Protein AF-A0A428WQM7-F1 (afdb_monomer)

Mean predicted aligned error: 17.35 Å

pLDDT: mean 72.62, std 19.86, range [34.81, 97.19]

Nearest PDB structures (foldseek):
  8axn-assembly1_A  TM=2.929E-01  e=2.915E+00  Shigella flexneri

Radius of gyration: 27.91 Å; Cα contacts (8 Å, |Δi|>4): 154; chains: 1; bounding box: 77×68×49 Å

Structure (mmCIF, N/CA/C/O backbone):
data_AF-A0A428WQM7-F1
#
_entry.id   AF-A0A428WQM7-F1
#
loop_
_atom_site.group_PDB
_atom_site.id
_atom_site.type_symbol
_atom_site.label_atom_id
_atom_site.label_alt_id
_atom_site.label_comp_id
_atom_site.label_asym_id
_atom_site.label_entity_id
_atom_site.label_seq_id
_atom_site.pdbx_PDB_ins_code
_atom_site.Cartn_x
_atom_site.Cartn_y
_atom_site.Cartn_z
_atom_site.occupancy
_atom_site.B_iso_or_equiv
_atom_site.auth_seq_id
_atom_site.auth_comp_id
_atom_site.auth_asym_id
_atom_site.auth_atom_id
_atom_site.pdbx_PDB_model_num
ATOM 1 N N . MET A 1 1 ? -57.227 -45.638 -22.364 1.00 39.69 1 MET A N 1
ATOM 2 C CA . MET A 1 1 ? -56.746 -46.869 -23.025 1.00 39.69 1 MET A CA 1
ATOM 3 C C . MET A 1 1 ? -55.318 -47.115 -22.580 1.00 39.69 1 MET A C 1
ATOM 5 O O . MET A 1 1 ? -54.465 -46.269 -22.805 1.00 39.69 1 MET A O 1
ATOM 9 N N . ALA A 1 2 ? -55.104 -48.210 -21.858 1.00 42.31 2 ALA A N 1
ATOM 10 C CA . ALA A 1 2 ? -53.808 -48.641 -21.358 1.00 42.31 2 ALA A CA 1
ATOM 11 C C . ALA A 1 2 ? -53.006 -49.344 -22.461 1.00 42.31 2 ALA A C 1
ATOM 13 O O . ALA A 1 2 ? -53.590 -50.097 -23.238 1.00 42.31 2 ALA A O 1
ATOM 14 N N . ARG A 1 3 ? -51.679 -49.190 -22.455 1.00 45.00 3 ARG A N 1
ATOM 15 C CA . ARG A 1 3 ? -50.752 -50.260 -22.850 1.00 45.00 3 ARG A CA 1
ATOM 16 C C . ARG A 1 3 ? -49.466 -50.160 -22.029 1.00 45.00 3 ARG A C 1
ATOM 18 O O . ARG A 1 3 ? -48.638 -49.284 -22.239 1.00 45.00 3 ARG A O 1
ATOM 25 N N . LEU A 1 4 ? -49.370 -51.080 -21.069 1.00 46.53 4 LEU A N 1
ATOM 26 C CA . LEU A 1 4 ? -48.136 -51.542 -20.445 1.00 46.53 4 LEU A CA 1
ATOM 27 C C . LEU A 1 4 ? -47.259 -52.235 -21.494 1.00 46.53 4 LEU A C 1
ATOM 29 O O . LEU A 1 4 ? -47.781 -53.081 -22.217 1.00 46.53 4 LEU A O 1
ATOM 33 N N . ILE A 1 5 ? -45.941 -52.018 -21.446 1.00 58.06 5 ILE A N 1
ATOM 34 C CA . ILE A 1 5 ? -44.947 -53.072 -21.705 1.00 58.06 5 ILE A CA 1
ATOM 35 C C . ILE A 1 5 ? -43.843 -52.947 -20.642 1.00 58.06 5 ILE A C 1
ATOM 37 O O . ILE A 1 5 ? -43.230 -51.896 -20.480 1.00 58.06 5 ILE A O 1
ATOM 41 N N . ARG A 1 6 ? -43.663 -54.028 -19.876 1.00 53.31 6 ARG A N 1
ATOM 42 C CA . ARG A 1 6 ? -42.566 -54.288 -18.931 1.00 53.31 6 ARG A CA 1
ATOM 43 C C . ARG A 1 6 ? -41.509 -55.179 -19.611 1.00 53.31 6 ARG A C 1
ATOM 45 O O . ARG A 1 6 ? -41.838 -55.843 -20.588 1.00 53.31 6 ARG A O 1
ATOM 52 N N . LEU A 1 7 ? -40.359 -55.291 -18.932 1.00 50.84 7 LEU A N 1
ATOM 53 C CA . LEU A 1 7 ? -39.221 -56.230 -19.060 1.00 50.84 7 LEU A CA 1
ATOM 54 C C . LEU A 1 7 ? -37.983 -55.719 -19.820 1.00 50.84 7 LEU A C 1
ATOM 56 O O . LEU A 1 7 ? -38.140 -55.154 -20.889 1.00 50.84 7 LEU A O 1
ATOM 60 N N . ILE A 1 8 ? -36.724 -55.952 -19.408 1.00 49.00 8 ILE A N 1
ATOM 61 C CA . ILE A 1 8 ? -36.032 -56.356 -18.155 1.00 49.00 8 ILE A CA 1
ATOM 62 C C . ILE A 1 8 ? -34.504 -56.265 -18.465 1.00 49.00 8 ILE A C 1
ATOM 64 O O . ILE A 1 8 ? -34.101 -56.562 -19.582 1.00 49.00 8 ILE A O 1
ATOM 68 N N . CYS A 1 9 ? -33.709 -55.867 -17.461 1.00 44.19 9 CYS A N 1
ATOM 69 C CA . CYS A 1 9 ? -32.272 -56.090 -17.162 1.00 44.19 9 CYS A CA 1
ATOM 70 C C . CYS A 1 9 ? -31.152 -56.091 -18.233 1.00 44.19 9 CYS A C 1
ATOM 72 O O . CYS A 1 9 ? -31.064 -56.999 -19.049 1.00 44.19 9 CYS A O 1
ATOM 74 N N . ALA A 1 10 ? -30.161 -55.206 -18.030 1.00 48.31 10 ALA A N 1
ATOM 75 C CA . ALA A 1 10 ? -28.725 -55.488 -17.783 1.00 48.31 10 ALA A CA 1
ATOM 76 C C . ALA A 1 10 ? -27.986 -54.125 -17.725 1.00 48.31 10 ALA A C 1
ATOM 78 O O . ALA A 1 10 ? -28.175 -53.307 -18.611 1.00 48.31 10 ALA A O 1
ATOM 79 N N . GLY A 1 11 ? -27.185 -53.717 -16.740 1.00 47.09 11 GLY A N 1
ATOM 80 C CA . GLY A 1 11 ? -26.539 -54.429 -15.649 1.00 47.09 11 GLY A CA 1
ATOM 81 C C . GLY A 1 11 ? -25.018 -54.292 -15.760 1.00 47.09 11 GLY A C 1
ATOM 82 O O . GLY A 1 11 ? -24.387 -55.276 -16.101 1.00 47.09 11 GLY A O 1
ATOM 83 N N . THR A 1 12 ? -24.440 -53.120 -15.458 1.00 53.97 12 THR A N 1
ATOM 84 C CA . THR A 1 12 ? -23.024 -52.984 -15.041 1.00 53.97 12 THR A CA 1
ATOM 85 C C . THR A 1 12 ? -22.835 -51.720 -14.201 1.00 53.97 12 THR A C 1
ATOM 87 O O . THR A 1 12 ? -22.756 -50.607 -14.717 1.00 53.97 12 THR A O 1
ATOM 90 N N . LEU A 1 13 ? -22.793 -51.928 -12.886 1.00 47.38 13 LEU A N 1
ATOM 91 C CA . LEU A 1 13 ? -22.438 -50.970 -11.847 1.00 47.38 13 LEU A CA 1
ATOM 92 C C . LEU A 1 13 ? -20.945 -51.189 -11.543 1.00 47.38 13 LEU A C 1
ATOM 94 O O . LEU A 1 13 ? -20.595 -52.218 -10.969 1.00 47.38 13 LEU A O 1
ATOM 98 N N . SER A 1 14 ? -20.062 -50.275 -11.946 1.00 49.12 14 SER A N 1
ATOM 99 C CA . SER A 1 14 ? -18.641 -50.338 -11.569 1.00 49.12 14 SER A CA 1
ATOM 100 C C . SER A 1 14 ? -18.412 -49.504 -10.314 1.00 49.12 14 SER A C 1
ATOM 102 O O . SER A 1 14 ? -18.249 -48.289 -10.377 1.00 49.12 14 SER A O 1
ATOM 104 N N . VAL A 1 15 ? -18.435 -50.184 -9.168 1.00 53.41 15 VAL A N 1
ATOM 105 C CA . VAL A 1 15 ? -18.007 -49.672 -7.862 1.00 53.41 15 VAL A CA 1
ATOM 106 C C . VAL A 1 15 ? -16.514 -49.960 -7.727 1.00 53.41 15 VAL A C 1
ATOM 108 O O . VAL A 1 15 ? -16.111 -51.120 -7.701 1.00 53.41 15 VAL A O 1
ATOM 111 N N . VAL A 1 16 ? -15.686 -48.918 -7.646 1.00 61.00 16 VAL A N 1
ATOM 112 C CA . VAL A 1 16 ? -14.277 -49.056 -7.257 1.00 61.00 16 VAL A CA 1
ATOM 113 C C . VAL A 1 16 ? -14.219 -49.013 -5.734 1.00 61.00 16 VAL A C 1
ATOM 115 O O . VAL A 1 16 ? -14.389 -47.962 -5.123 1.00 61.00 16 VAL A O 1
ATOM 118 N N . ALA A 1 17 ? -14.019 -50.182 -5.131 1.00 49.19 17 ALA A N 1
ATOM 119 C CA . ALA A 1 17 ? -13.683 -50.332 -3.726 1.00 49.19 17 ALA A CA 1
ATOM 120 C C . ALA A 1 17 ? -12.162 -50.195 -3.562 1.00 49.19 17 ALA A C 1
ATOM 122 O O . ALA A 1 17 ? -11.408 -51.022 -4.073 1.00 49.19 17 ALA A O 1
ATOM 123 N N . LEU A 1 18 ? -11.711 -49.173 -2.832 1.00 51.25 18 LEU A N 1
ATOM 124 C CA . LEU A 1 18 ? -10.385 -49.169 -2.220 1.00 51.25 18 LEU A CA 1
ATOM 125 C C . LEU A 1 18 ? -10.550 -49.538 -0.745 1.00 51.25 18 LEU A C 1
ATOM 127 O O . LEU A 1 18 ? -11.103 -48.798 0.062 1.00 51.25 18 LEU A O 1
ATOM 131 N N . VAL A 1 19 ? -10.120 -50.769 -0.490 1.00 57.19 19 VAL A N 1
ATOM 132 C CA . VAL A 1 19 ? -9.834 -51.454 0.770 1.00 57.19 19 VAL A CA 1
ATOM 133 C C . VAL A 1 19 ? -9.411 -50.507 1.896 1.00 57.19 19 VAL A C 1
ATOM 135 O O . VAL A 1 19 ? -8.337 -49.910 1.859 1.00 57.19 19 VAL A O 1
ATOM 138 N N . GLY A 1 20 ? -10.252 -50.438 2.927 1.00 40.44 20 GLY A N 1
ATOM 139 C CA . GLY A 1 20 ? -9.846 -50.049 4.269 1.00 40.44 20 GLY A CA 1
ATOM 140 C C . GLY A 1 20 ? -9.200 -51.241 4.974 1.00 40.44 20 GLY A C 1
ATOM 141 O O . GLY A 1 20 ? -9.782 -52.325 5.016 1.00 40.44 20 GLY A O 1
ATOM 142 N N . CYS A 1 21 ? -8.006 -51.041 5.531 1.00 53.50 21 CYS A N 1
ATOM 143 C CA . CYS A 1 21 ? -7.491 -51.908 6.584 1.00 53.50 21 CYS A CA 1
ATOM 144 C C . CYS A 1 21 ? -8.187 -51.517 7.890 1.00 53.50 21 CYS A C 1
ATOM 146 O O . CYS A 1 21 ? -7.974 -50.423 8.411 1.00 53.50 21 CYS A O 1
ATOM 148 N N . SER A 1 22 ? -9.032 -52.413 8.394 1.00 43.31 22 SER A N 1
ATOM 149 C CA . SER A 1 22 ? -9.418 -52.434 9.799 1.00 43.31 22 SER A CA 1
ATOM 150 C C . SER A 1 22 ? -8.217 -52.846 10.641 1.00 43.31 22 SER A C 1
ATOM 152 O O . SER A 1 22 ? -7.686 -53.933 10.443 1.00 43.31 22 SER A O 1
ATOM 154 N N . ASP A 1 23 ? -7.886 -52.034 11.636 1.00 43.28 23 ASP A N 1
ATOM 155 C CA . ASP A 1 23 ? -7.506 -52.558 12.942 1.00 43.28 23 ASP A CA 1
ATOM 156 C C . ASP A 1 23 ? -8.474 -51.939 13.952 1.00 43.28 23 ASP A C 1
ATOM 158 O O . ASP A 1 23 ? -8.608 -50.719 14.062 1.00 43.28 23 ASP A O 1
ATOM 162 N N . GLN A 1 24 ? -9.271 -52.804 14.573 1.00 45.12 24 GLN A N 1
ATOM 163 C CA . GLN A 1 24 ? -10.320 -52.456 15.516 1.00 45.12 24 GLN A CA 1
ATOM 164 C C . GLN A 1 24 ? -9.838 -52.853 16.906 1.00 45.12 24 GLN A C 1
ATOM 166 O O . GLN A 1 24 ? -9.868 -54.025 17.265 1.00 45.12 24 GLN A O 1
ATOM 171 N N . ALA A 1 25 ? -9.462 -51.859 17.704 1.00 39.00 25 ALA A N 1
ATOM 172 C CA . ALA A 1 25 ? -9.481 -51.956 19.154 1.00 39.00 25 ALA A CA 1
ATOM 173 C C . ALA A 1 25 ? -10.388 -50.837 19.667 1.00 39.00 25 ALA A C 1
ATOM 175 O O . ALA A 1 25 ? -10.129 -49.651 19.473 1.00 39.00 25 ALA A O 1
ATOM 176 N N . ALA A 1 26 ? -11.512 -51.249 20.242 1.00 42.59 26 ALA A N 1
ATOM 177 C CA . ALA A 1 26 ? -12.404 -50.379 20.973 1.00 42.59 26 ALA A CA 1
ATOM 178 C C . ALA A 1 26 ? -11.690 -49.861 22.225 1.00 42.59 26 ALA A C 1
ATOM 180 O O . ALA A 1 26 ? -11.202 -50.672 23.003 1.00 42.59 26 ALA A O 1
ATOM 181 N N . ASP A 1 27 ? -11.717 -48.552 22.455 1.00 34.84 27 ASP A N 1
ATOM 182 C CA . ASP A 1 27 ? -12.076 -48.048 23.775 1.00 34.84 27 ASP A CA 1
ATOM 183 C C . ASP A 1 27 ? -12.610 -46.617 23.700 1.00 34.84 27 ASP A C 1
ATOM 185 O O . ASP A 1 27 ? -12.247 -45.821 22.834 1.00 34.84 27 ASP A O 1
ATOM 189 N N . LYS A 1 28 ? -13.565 -46.345 24.581 1.00 45.22 28 LYS A N 1
ATOM 190 C CA . LYS A 1 28 ? -14.247 -45.063 24.732 1.00 45.22 28 LYS A CA 1
ATOM 191 C C . LYS A 1 28 ? -13.303 -44.089 25.431 1.00 45.22 28 LYS A C 1
ATOM 193 O O . LYS A 1 28 ? -12.853 -44.418 26.516 1.00 45.22 28 LYS A O 1
ATOM 198 N N . ASP A 1 29 ? -13.116 -42.883 24.903 1.00 36.00 29 ASP A N 1
ATOM 199 C CA . ASP A 1 29 ? -13.331 -41.671 25.700 1.00 36.00 29 ASP A CA 1
ATOM 200 C C . ASP A 1 29 ? -13.280 -40.390 24.862 1.00 36.00 29 ASP A C 1
ATOM 202 O O . ASP A 1 29 ? -12.671 -40.314 23.798 1.00 36.00 29 ASP A O 1
ATOM 206 N N . SER A 1 30 ? -14.005 -39.392 25.349 1.00 51.41 30 SER A N 1
ATOM 207 C CA . SER A 1 30 ? -14.214 -38.094 24.710 1.00 51.41 30 SER A CA 1
ATOM 208 C C . SER A 1 30 ? -12.936 -37.249 24.713 1.00 51.41 30 SER A C 1
ATOM 210 O O . SER A 1 30 ? -12.403 -36.966 25.782 1.00 51.41 30 SER A O 1
ATOM 212 N N . ALA A 1 31 ? -12.495 -36.754 23.554 1.00 42.16 31 ALA A N 1
ATOM 213 C CA . ALA A 1 31 ? -11.510 -35.674 23.470 1.00 42.16 31 ALA A CA 1
ATOM 214 C C . ALA A 1 31 ? -11.672 -34.869 22.166 1.00 42.16 31 ALA A C 1
ATOM 216 O O . ALA A 1 31 ? -11.949 -35.429 21.107 1.00 42.16 31 ALA A O 1
ATOM 217 N N . SER A 1 32 ? -11.557 -33.544 22.289 1.00 48.66 32 SER A N 1
ATOM 218 C CA . SER A 1 32 ? -11.653 -32.504 21.251 1.00 48.66 32 SER A CA 1
ATOM 219 C C . SER A 1 32 ? -10.911 -32.808 19.939 1.00 48.66 32 SER A C 1
ATOM 221 O O . SER A 1 32 ? -9.930 -33.546 19.960 1.00 48.66 32 SER A O 1
ATOM 223 N N . PRO A 1 33 ? -11.292 -32.180 18.804 1.00 45.53 33 PRO A N 1
ATOM 224 C CA . PRO A 1 33 ? -10.535 -32.312 17.564 1.00 45.53 33 PRO A CA 1
ATOM 225 C C . PRO A 1 33 ? -9.136 -31.707 17.733 1.00 45.53 33 PRO A C 1
ATOM 227 O O . PRO A 1 33 ? -8.956 -30.490 17.787 1.00 45.53 33 PRO A O 1
ATOM 230 N N . GLU A 1 34 ? -8.154 -32.593 17.836 1.00 46.84 34 GLU A N 1
ATOM 231 C CA . GLU A 1 34 ? -6.733 -32.290 17.824 1.00 46.84 34 GLU A CA 1
ATOM 232 C C . GLU A 1 34 ? -6.344 -31.813 16.421 1.00 46.84 34 GLU A C 1
ATOM 234 O O . GLU A 1 34 ? -6.454 -32.537 15.430 1.00 46.84 34 GLU A O 1
ATOM 239 N N . VAL A 1 35 ? -5.951 -30.543 16.319 1.00 49.56 35 VAL A N 1
ATOM 240 C CA . VAL A 1 35 ? -5.439 -29.956 15.081 1.00 49.56 35 VAL A CA 1
ATOM 241 C C . VAL A 1 35 ? -4.068 -30.581 14.825 1.00 49.56 35 VAL A C 1
ATOM 243 O O . VAL A 1 35 ? -3.161 -30.440 15.646 1.00 49.56 35 VAL A O 1
ATOM 246 N N . ALA A 1 36 ? -3.923 -31.295 13.708 1.00 43.22 36 ALA A N 1
ATOM 247 C CA . ALA A 1 36 ? -2.692 -31.989 13.348 1.00 43.22 36 ALA A CA 1
ATOM 248 C C . ALA A 1 36 ? -1.508 -31.009 13.295 1.00 43.22 36 ALA A C 1
ATOM 250 O O . ALA A 1 36 ? -1.368 -30.212 12.366 1.00 43.22 36 ALA A O 1
ATOM 251 N N . THR A 1 37 ? -0.647 -31.073 14.308 1.00 51.09 37 THR A N 1
ATOM 252 C CA . THR A 1 37 ? 0.615 -30.337 14.331 1.00 51.09 37 THR A CA 1
ATOM 253 C C . THR A 1 37 ? 1.607 -31.102 13.464 1.00 51.09 37 THR A C 1
ATOM 255 O O . THR A 1 37 ? 1.994 -32.223 13.791 1.00 51.09 37 THR A O 1
ATOM 258 N N . ILE A 1 38 ? 2.018 -30.515 12.339 1.00 54.84 38 ILE A N 1
ATOM 259 C CA . ILE A 1 38 ? 3.123 -31.047 11.539 1.00 54.84 38 ILE A CA 1
ATOM 260 C C . ILE A 1 38 ? 4.397 -30.856 12.368 1.00 54.84 38 ILE A C 1
ATOM 262 O O . ILE A 1 38 ? 4.917 -29.746 12.479 1.00 54.84 38 ILE A O 1
ATOM 266 N N . ALA A 1 39 ? 4.892 -31.933 12.975 1.00 46.84 39 ALA A N 1
ATOM 267 C CA . AL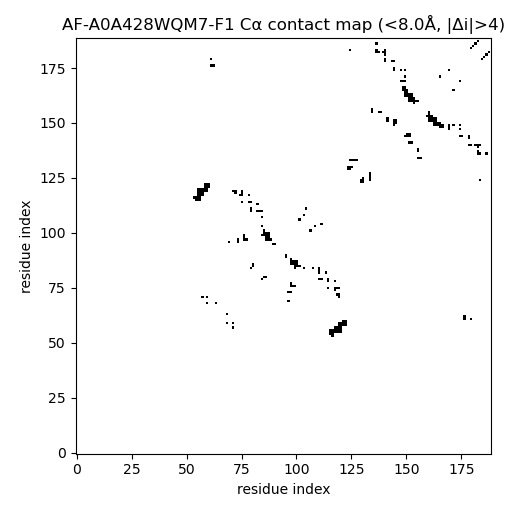A A 1 39 ? 6.195 -31.954 13.625 1.00 46.84 39 ALA A CA 1
ATOM 268 C C . ALA A 1 39 ? 7.293 -31.911 12.548 1.00 46.84 39 ALA A C 1
ATOM 270 O O . ALA A 1 39 ? 7.768 -32.939 12.068 1.00 46.84 39 ALA A O 1
ATOM 271 N N . GLY A 1 40 ? 7.659 -30.700 12.128 1.00 43.47 40 GLY A N 1
ATOM 272 C CA . GLY A 1 40 ? 8.834 -30.456 11.302 1.00 43.47 40 GLY A CA 1
ATOM 273 C C . GLY A 1 40 ? 10.105 -30.636 12.129 1.00 43.47 40 GLY A C 1
ATOM 274 O O . GLY A 1 40 ? 10.312 -29.948 13.126 1.00 43.47 40 GLY A O 1
ATOM 275 N N . THR A 1 41 ? 10.954 -31.569 11.706 1.00 40.78 41 THR A N 1
ATOM 276 C CA . THR A 1 41 ? 12.347 -31.732 12.142 1.00 40.78 41 THR A CA 1
ATOM 277 C C . THR A 1 41 ? 13.076 -30.389 12.223 1.00 40.78 41 THR A C 1
ATOM 279 O O . THR A 1 41 ? 13.009 -29.592 11.290 1.00 40.78 41 THR A O 1
ATOM 282 N N . ALA A 1 42 ? 13.783 -30.168 13.336 1.00 49.78 42 ALA A N 1
ATOM 283 C CA . ALA A 1 42 ? 14.536 -28.957 13.645 1.00 49.78 42 ALA A CA 1
ATOM 284 C C . ALA A 1 42 ? 15.530 -28.577 12.528 1.00 49.78 42 ALA A C 1
ATOM 286 O O . ALA A 1 42 ? 16.618 -29.141 12.421 1.00 49.78 42 ALA A O 1
ATOM 287 N N . GLY A 1 43 ? 15.130 -27.606 11.705 1.00 44.38 43 GLY A N 1
ATOM 288 C CA . GLY A 1 43 ? 16.008 -26.771 10.886 1.00 44.38 43 GLY A CA 1
ATOM 289 C C . GLY A 1 43 ? 16.413 -25.497 11.644 1.00 44.38 43 GLY A C 1
ATOM 290 O O . GLY A 1 43 ? 15.894 -25.261 12.738 1.00 44.38 43 GLY A O 1
ATOM 291 N N . PRO A 1 44 ? 17.345 -24.686 11.105 1.00 42.34 44 PRO A N 1
ATOM 292 C CA . PRO A 1 44 ? 17.957 -23.567 11.821 1.00 42.34 44 PRO A CA 1
ATOM 293 C C . PRO A 1 44 ? 16.891 -22.614 12.355 1.00 42.34 44 PRO A C 1
ATOM 295 O O . PRO A 1 44 ? 15.903 -22.362 11.668 1.00 42.34 44 PRO A O 1
ATOM 298 N N . ALA A 1 45 ? 17.104 -22.119 13.578 1.00 44.88 45 ALA A N 1
ATOM 299 C CA . ALA A 1 45 ? 16.196 -21.242 14.304 1.00 44.88 45 ALA A CA 1
ATOM 300 C C . ALA A 1 45 ? 15.601 -20.170 13.383 1.00 44.88 45 ALA A C 1
ATOM 302 O O . ALA A 1 45 ? 16.273 -19.210 13.008 1.00 44.88 45 ALA A O 1
ATOM 303 N N . ALA A 1 46 ? 14.329 -20.351 13.026 1.00 40.19 46 ALA A N 1
ATOM 304 C CA . ALA A 1 46 ? 13.540 -19.298 12.427 1.00 40.19 46 ALA A CA 1
ATOM 305 C C . ALA A 1 46 ? 13.535 -18.136 13.422 1.00 40.19 46 ALA A C 1
ATOM 307 O O . ALA A 1 46 ? 13.141 -18.308 14.581 1.00 40.19 46 ALA A O 1
ATOM 308 N N . SER A 1 47 ? 14.028 -16.979 12.978 1.00 43.19 47 SER A N 1
ATOM 309 C CA . SER A 1 47 ? 13.910 -15.716 13.695 1.00 43.19 47 SER A CA 1
ATOM 310 C C . SER A 1 47 ? 12.509 -15.615 14.280 1.00 43.19 47 SER A C 1
ATOM 312 O O . SER A 1 47 ? 11.525 -15.775 13.560 1.00 43.19 47 SER A O 1
ATOM 314 N N . GLN A 1 48 ? 12.426 -15.409 15.594 1.00 38.75 48 GLN A N 1
ATOM 315 C CA . GLN A 1 48 ? 11.165 -15.260 16.307 1.00 38.75 48 GLN A CA 1
ATOM 316 C C . GLN A 1 48 ? 10.365 -14.122 15.666 1.00 38.75 48 GLN A C 1
ATOM 318 O O . GLN A 1 48 ? 10.573 -12.947 15.975 1.00 38.75 48 GLN A O 1
ATOM 323 N N . SER A 1 49 ? 9.433 -14.459 14.774 1.00 43.53 49 SER A N 1
ATOM 324 C CA . SER A 1 49 ? 8.374 -13.548 14.376 1.00 43.53 49 SER A CA 1
ATOM 325 C C . SER A 1 49 ? 7.598 -13.240 15.646 1.00 43.53 49 SER A C 1
ATOM 327 O O . SER A 1 49 ? 6.877 -14.085 16.173 1.00 43.53 49 SER A O 1
ATOM 329 N N . LYS A 1 50 ? 7.823 -12.043 16.191 1.00 50.50 50 LYS A N 1
ATOM 330 C CA . LYS A 1 50 ? 7.067 -11.512 17.321 1.00 50.50 50 LYS A CA 1
ATOM 331 C C . LYS A 1 50 ? 5.589 -11.655 16.958 1.00 50.50 50 LYS A C 1
ATOM 333 O O . LYS A 1 50 ? 5.147 -11.018 16.001 1.00 50.50 50 LYS A O 1
ATOM 338 N N . VAL A 1 51 ? 4.887 -12.542 17.666 1.00 47.66 51 VAL A N 1
ATOM 339 C CA . VAL A 1 51 ? 3.464 -12.837 17.462 1.00 47.66 51 VAL A CA 1
ATOM 340 C C . VAL A 1 51 ? 2.732 -11.502 17.417 1.00 47.66 51 VAL A C 1
ATOM 342 O O . VAL A 1 51 ? 2.823 -10.717 18.366 1.00 47.66 51 VAL A O 1
ATOM 345 N N . LEU A 1 52 ? 2.110 -11.192 16.277 1.00 55.91 52 LEU A N 1
ATOM 346 C CA . LEU A 1 52 ? 1.314 -9.979 16.167 1.00 55.91 52 LEU A CA 1
ATOM 347 C C . LEU A 1 52 ? 0.163 -10.051 17.181 1.00 55.91 52 LEU A C 1
ATOM 349 O O . LEU A 1 52 ? -0.347 -11.146 17.431 1.00 55.91 52 LEU A O 1
ATOM 353 N N . PRO A 1 53 ? -0.236 -8.916 17.784 1.00 55.75 53 PRO A N 1
ATOM 354 C CA . PRO A 1 53 ? -1.412 -8.874 18.644 1.00 55.75 53 PRO A CA 1
ATOM 355 C C . PRO A 1 53 ? -2.611 -9.503 17.926 1.00 55.75 53 PRO A C 1
ATOM 357 O O . PRO A 1 53 ? -2.796 -9.276 16.736 1.00 55.75 53 PRO A O 1
ATOM 360 N N . THR A 1 54 ? -3.459 -10.241 18.635 1.00 56.88 54 THR A N 1
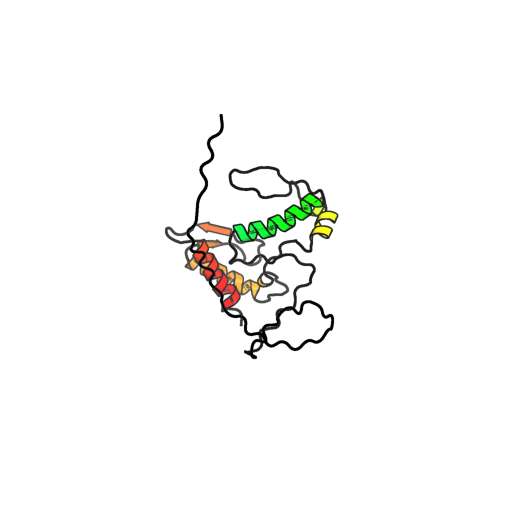ATOM 361 C CA . THR A 1 54 ? -4.703 -10.847 18.109 1.00 56.88 54 THR A CA 1
ATOM 3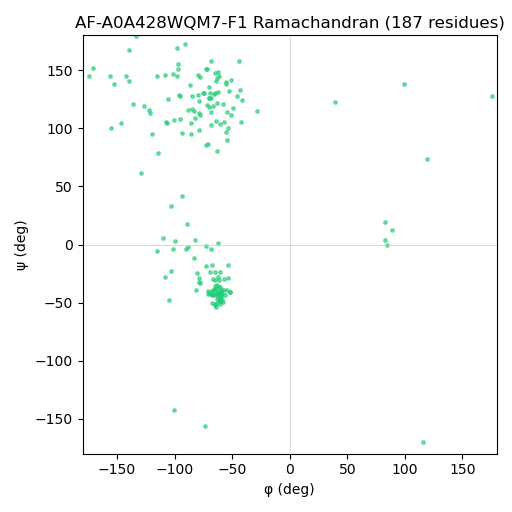62 C C . THR A 1 54 ? -5.740 -9.832 17.611 1.00 56.88 54 THR A C 1
ATOM 364 O O . THR A 1 54 ? -6.824 -10.206 17.170 1.00 56.88 54 THR A O 1
ATOM 367 N N . ASP A 1 55 ? -5.399 -8.548 17.688 1.00 64.12 55 ASP A N 1
ATOM 368 C CA . ASP A 1 55 ? -6.294 -7.411 17.541 1.00 64.12 55 ASP A CA 1
ATOM 369 C C . ASP A 1 55 ? -6.028 -6.640 16.235 1.00 64.12 55 ASP A C 1
ATOM 371 O O . ASP A 1 55 ? -6.618 -5.581 16.028 1.00 64.12 55 ASP A O 1
ATOM 375 N N . VAL A 1 56 ? -5.130 -7.138 15.374 1.00 71.31 56 VAL A N 1
ATOM 376 C CA . VAL A 1 56 ? -4.869 -6.578 14.039 1.00 71.31 56 VAL A CA 1
ATOM 377 C C . VAL A 1 56 ? -5.554 -7.410 12.956 1.00 71.31 56 VAL A C 1
ATOM 379 O O . VAL A 1 56 ? -5.692 -8.625 13.100 1.00 71.31 56 VAL A O 1
ATOM 382 N N . GLY A 1 57 ? -6.001 -6.750 11.882 1.00 81.94 57 GLY A N 1
ATOM 383 C CA . GLY A 1 57 ? -6.607 -7.413 10.728 1.00 81.94 57 GLY A CA 1
ATOM 384 C C . GLY A 1 57 ? -5.597 -8.154 9.860 1.00 81.94 57 GLY A C 1
ATOM 385 O O . GLY A 1 57 ? -4.547 -8.582 10.325 1.00 81.94 57 GLY A O 1
ATOM 386 N N . ALA A 1 58 ? -5.920 -8.364 8.586 1.00 87.25 58 ALA A N 1
ATOM 387 C CA . ALA A 1 58 ? -5.016 -9.066 7.680 1.00 87.25 58 ALA A CA 1
ATOM 388 C C . ALA A 1 58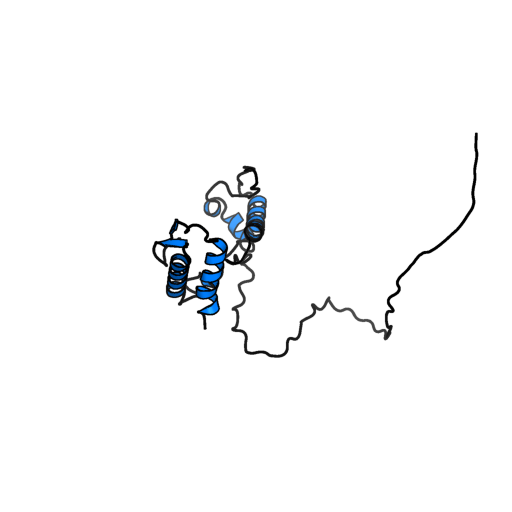 ? -3.871 -8.154 7.206 1.00 87.25 58 ALA A C 1
ATOM 390 O O . ALA A 1 58 ? -4.065 -6.961 6.969 1.00 87.25 58 ALA A O 1
ATOM 391 N N . MET A 1 59 ? -2.682 -8.736 7.043 1.00 86.81 59 MET A N 1
ATOM 392 C CA . MET A 1 59 ? -1.514 -8.028 6.522 1.00 86.81 59 MET A CA 1
ATOM 393 C C . MET A 1 59 ? -1.640 -7.813 5.017 1.00 86.81 59 MET A C 1
ATOM 395 O O . MET A 1 59 ? -1.841 -8.779 4.281 1.00 86.81 59 MET A O 1
ATOM 399 N N . ILE A 1 60 ? -1.428 -6.585 4.554 1.00 83.69 60 ILE A N 1
ATOM 400 C CA . ILE A 1 60 ? -1.222 -6.295 3.136 1.00 83.69 60 ILE A CA 1
ATOM 401 C C . ILE A 1 60 ? 0.247 -6.542 2.803 1.00 83.69 60 ILE A C 1
ATOM 403 O O . ILE A 1 60 ? 1.137 -5.842 3.291 1.00 83.69 60 ILE A O 1
ATOM 407 N N . ARG A 1 61 ? 0.497 -7.542 1.955 1.00 82.50 61 ARG A N 1
ATOM 408 C CA . ARG A 1 61 ? 1.824 -7.825 1.401 1.00 82.50 61 ARG A CA 1
ATOM 409 C C . ARG A 1 61 ? 1.957 -7.210 0.011 1.00 82.50 61 ARG A C 1
ATOM 411 O O . ARG A 1 61 ? 0.983 -7.120 -0.733 1.00 82.50 61 ARG A O 1
ATOM 418 N N . MET A 1 62 ? 3.174 -6.844 -0.379 1.00 76.25 62 MET A N 1
ATOM 419 C CA . MET A 1 62 ? 3.424 -6.256 -1.704 1.00 76.25 62 MET A CA 1
ATOM 420 C C . MET A 1 62 ? 3.324 -7.264 -2.859 1.00 76.25 62 MET A C 1
ATOM 422 O O . MET A 1 62 ? 3.172 -6.861 -4.010 1.00 76.25 62 MET A O 1
ATOM 426 N N . ASP A 1 63 ? 3.411 -8.566 -2.576 1.00 73.75 63 ASP A N 1
ATOM 427 C CA . ASP A 1 63 ? 3.281 -9.641 -3.566 1.00 73.75 63 ASP A CA 1
ATOM 428 C C . ASP A 1 63 ? 1.822 -10.024 -3.866 1.00 73.75 63 ASP A C 1
ATOM 430 O O . ASP A 1 63 ? 1.572 -10.745 -4.832 1.00 73.75 63 ASP A O 1
ATOM 434 N N . MET A 1 64 ? 0.870 -9.545 -3.057 1.00 80.31 64 MET A N 1
ATOM 435 C CA . MET A 1 64 ? -0.553 -9.827 -3.229 1.00 80.31 64 MET A CA 1
ATOM 436 C C . MET A 1 64 ? -1.078 -9.276 -4.550 1.00 80.31 64 MET A C 1
ATOM 438 O O . MET A 1 64 ? -0.698 -8.1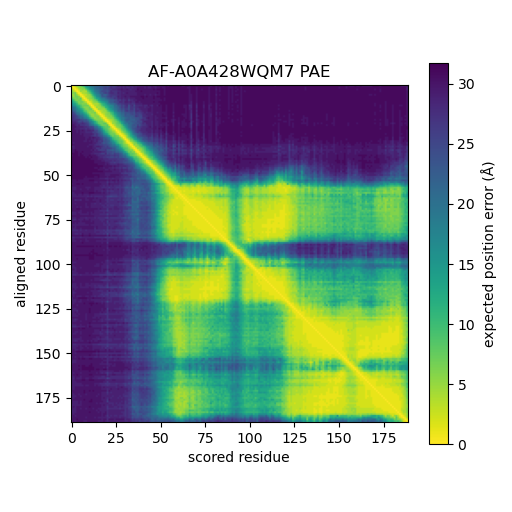87 -4.992 1.00 80.31 64 MET A O 1
ATOM 442 N N . THR A 1 65 ? -1.996 -10.026 -5.161 1.00 84.19 65 THR A N 1
ATOM 443 C CA . THR A 1 65 ? -2.755 -9.515 -6.301 1.00 84.19 65 THR A CA 1
ATOM 444 C C . THR A 1 65 ? -3.704 -8.408 -5.843 1.00 84.19 65 THR A C 1
ATOM 446 O O . THR A 1 65 ? -4.074 -8.349 -4.671 1.00 84.19 65 THR A O 1
ATOM 449 N N . GLU A 1 66 ? -4.132 -7.538 -6.760 1.00 79.75 66 GLU A N 1
ATOM 450 C CA . GLU A 1 66 ? -5.145 -6.522 -6.433 1.00 79.75 66 GLU A CA 1
ATOM 451 C C . GLU A 1 66 ? -6.431 -7.177 -5.905 1.00 79.75 66 GLU A C 1
ATOM 453 O O . GLU A 1 66 ? -6.951 -6.750 -4.886 1.00 79.75 66 GLU A O 1
ATOM 458 N N . ALA A 1 67 ? -6.844 -8.317 -6.473 1.00 82.19 67 ALA A N 1
ATOM 459 C CA . ALA A 1 67 ? -8.001 -9.069 -5.986 1.00 82.19 67 ALA A CA 1
ATOM 460 C C . ALA A 1 67 ? -7.848 -9.554 -4.529 1.00 82.19 67 ALA A C 1
ATOM 462 O O . ALA A 1 67 ? -8.823 -9.560 -3.775 1.00 82.19 67 ALA A O 1
ATOM 463 N N . ASP A 1 68 ? -6.639 -9.948 -4.117 1.00 85.50 68 ASP A N 1
ATOM 464 C CA . ASP A 1 68 ? -6.374 -10.347 -2.730 1.00 85.50 68 ASP A CA 1
ATOM 465 C C . ASP A 1 68 ? -6.432 -9.141 -1.785 1.00 85.50 68 ASP A C 1
ATOM 467 O O . ASP A 1 68 ? -7.015 -9.228 -0.700 1.00 85.50 68 ASP A O 1
ATOM 471 N N . LYS A 1 69 ? -5.869 -7.998 -2.204 1.00 82.12 69 LYS A N 1
ATOM 472 C CA . LYS A 1 69 ? -5.958 -6.740 -1.447 1.00 82.12 69 LYS A CA 1
ATOM 473 C C . LYS A 1 69 ? -7.414 -6.313 -1.301 1.00 82.12 69 LYS A C 1
ATOM 475 O O . LYS A 1 69 ? -7.857 -6.050 -0.183 1.00 82.12 69 LYS A O 1
ATOM 480 N N . ASP A 1 70 ? -8.177 -6.335 -2.388 1.00 85.06 70 ASP A N 1
ATOM 481 C CA . ASP A 1 70 ? -9.596 -5.988 -2.397 1.00 85.06 70 ASP A CA 1
ATOM 482 C C . ASP A 1 70 ? -10.392 -6.904 -1.468 1.00 85.06 70 ASP A C 1
ATOM 484 O O . ASP A 1 70 ? -11.262 -6.440 -0.736 1.00 85.06 70 ASP A O 1
ATOM 488 N N . ALA A 1 71 ? -10.094 -8.205 -1.429 1.00 86.81 71 ALA A N 1
ATOM 489 C CA . ALA A 1 71 ? -10.753 -9.132 -0.509 1.00 86.81 71 ALA A CA 1
ATOM 490 C C . ALA A 1 71 ? -10.488 -8.779 0.969 1.00 86.81 71 ALA A C 1
ATOM 492 O O . ALA A 1 71 ? -11.403 -8.831 1.805 1.00 86.81 71 ALA A O 1
ATOM 493 N N . ILE A 1 72 ? -9.255 -8.376 1.291 1.00 89.56 72 ILE A N 1
ATOM 494 C CA . ILE A 1 72 ? -8.874 -7.916 2.630 1.00 89.56 72 ILE A CA 1
ATOM 495 C C . ILE A 1 72 ? -9.619 -6.619 2.982 1.00 89.56 72 ILE A C 1
ATOM 497 O O . ILE A 1 72 ? -10.305 -6.564 4.007 1.00 89.56 72 ILE A O 1
ATOM 501 N N . TYR A 1 73 ? -9.566 -5.605 2.115 1.00 88.12 73 TYR A N 1
ATOM 502 C CA . TYR A 1 73 ? -10.254 -4.328 2.333 1.00 88.12 73 TYR A CA 1
ATOM 503 C C . TYR A 1 73 ? -11.776 -4.491 2.417 1.00 88.12 73 TYR A C 1
ATOM 505 O O . TYR A 1 73 ? -12.410 -3.949 3.323 1.00 88.12 73 TYR A O 1
ATOM 513 N N . ASN A 1 74 ? -12.376 -5.318 1.561 1.00 88.62 74 ASN A N 1
ATOM 514 C CA . ASN A 1 74 ? -13.813 -5.588 1.581 1.00 88.62 74 ASN A CA 1
ATOM 515 C C . ASN A 1 74 ? -14.277 -6.215 2.901 1.00 88.62 74 ASN A C 1
ATOM 517 O O . ASN A 1 74 ? -15.401 -5.955 3.339 1.00 88.62 74 ASN A O 1
ATOM 521 N N . THR A 1 75 ? -13.428 -6.996 3.575 1.00 90.19 75 THR A N 1
ATOM 522 C CA . THR A 1 75 ? -13.736 -7.546 4.905 1.00 90.19 75 THR A CA 1
ATOM 523 C C . THR A 1 75 ? -13.855 -6.438 5.952 1.00 90.19 75 THR A C 1
ATOM 525 O O . THR A 1 75 ? -14.787 -6.446 6.765 1.00 90.19 75 THR A O 1
ATOM 528 N N . TYR A 1 76 ? -12.946 -5.464 5.917 1.00 90.75 76 TYR A N 1
ATOM 529 C CA . TYR A 1 76 ? -12.977 -4.301 6.800 1.00 90.75 76 TYR A CA 1
ATOM 530 C C . TYR A 1 76 ? -14.169 -3.393 6.499 1.00 90.75 76 TYR A C 1
ATOM 532 O O . TYR A 1 76 ? -14.969 -3.090 7.386 1.00 90.75 76 TYR A O 1
ATOM 540 N N . TYR A 1 77 ? -14.364 -3.036 5.232 1.00 90.62 77 TYR A N 1
ATOM 541 C CA . TYR A 1 77 ? -15.452 -2.158 4.818 1.00 90.62 77 TYR A CA 1
ATOM 542 C C . TYR A 1 77 ? -16.831 -2.779 5.051 1.00 90.62 77 TYR A C 1
ATOM 544 O O . TYR A 1 77 ? -17.752 -2.097 5.496 1.00 90.62 77 TYR A O 1
ATOM 552 N N . SER A 1 78 ? -16.987 -4.091 4.880 1.00 90.62 78 SER A N 1
ATOM 553 C CA . SER A 1 78 ? -18.234 -4.777 5.246 1.00 90.62 78 SER A CA 1
ATOM 554 C C . SER A 1 78 ? -18.539 -4.670 6.745 1.00 90.62 78 SER A C 1
ATOM 556 O O . SER A 1 78 ? -19.702 -4.513 7.133 1.00 90.62 78 SER A O 1
ATOM 558 N N . CYS A 1 79 ? -17.508 -4.707 7.598 1.00 93.19 79 CYS A N 1
ATOM 559 C CA . CYS A 1 79 ? -17.670 -4.462 9.028 1.00 93.19 79 CYS A CA 1
ATOM 560 C C . CYS A 1 79 ? -18.125 -3.025 9.289 1.00 93.19 79 CYS A C 1
ATOM 562 O O . CYS A 1 79 ? -19.152 -2.831 9.935 1.00 93.19 79 CYS A O 1
ATOM 564 N N . LEU A 1 80 ? -17.435 -2.032 8.720 1.00 92.38 80 LEU A N 1
ATOM 565 C CA . LEU A 1 80 ? -17.797 -0.620 8.871 1.00 92.38 80 LEU A CA 1
ATOM 566 C C . LEU A 1 80 ? -19.240 -0.348 8.420 1.00 92.38 80 LEU A C 1
ATOM 568 O O . LEU A 1 80 ? -19.998 0.306 9.134 1.00 92.38 80 LEU A O 1
ATOM 572 N N . LYS A 1 81 ? -19.661 -0.926 7.289 1.00 90.44 81 LYS A N 1
ATOM 573 C CA . LYS A 1 81 ? -21.044 -0.834 6.799 1.00 90.44 81 LYS A CA 1
ATOM 574 C C . LYS A 1 81 ? -22.042 -1.406 7.807 1.00 90.44 81 LYS A C 1
ATOM 576 O O . LYS A 1 81 ? -23.081 -0.803 8.057 1.00 90.44 81 LYS A O 1
ATOM 581 N N . THR A 1 82 ? -21.720 -2.549 8.413 1.00 92.69 82 THR A N 1
ATOM 582 C CA . THR A 1 82 ? -22.549 -3.175 9.460 1.00 92.69 82 THR A CA 1
ATOM 583 C C . THR A 1 82 ? -22.623 -2.310 10.723 1.00 92.69 82 THR A C 1
ATOM 585 O O . THR A 1 82 ? -23.645 -2.308 11.402 1.00 92.69 82 THR A O 1
ATOM 588 N N . GLN A 1 83 ? -21.575 -1.533 11.011 1.00 94.88 83 GLN A N 1
ATOM 589 C CA . GLN A 1 83 ? -21.529 -0.557 12.106 1.00 94.88 83 GLN A CA 1
ATOM 590 C C . GLN A 1 83 ? -22.182 0.797 11.757 1.00 94.88 83 GLN A C 1
ATOM 592 O O . GLN A 1 83 ? -22.154 1.717 12.570 1.00 94.88 83 GLN A O 1
ATOM 597 N N . GLY A 1 84 ? -22.787 0.933 10.571 1.00 90.25 84 GLY A N 1
ATOM 598 C CA . GLY A 1 84 ? -23.531 2.129 10.170 1.00 90.25 84 GLY A CA 1
ATOM 599 C C . GLY A 1 84 ? -22.702 3.214 9.480 1.00 90.25 84 GLY A C 1
ATOM 600 O O . GLY A 1 84 ? -23.203 4.324 9.308 1.00 90.25 84 GLY A O 1
ATOM 601 N N . VAL A 1 85 ? -21.465 2.916 9.067 1.00 89.31 85 VAL A N 1
ATOM 602 C CA . VAL A 1 85 ? -20.665 3.834 8.242 1.00 89.31 85 VAL A CA 1
ATOM 603 C C . VAL A 1 85 ? -21.277 3.942 6.847 1.00 89.31 85 VAL A C 1
ATOM 605 O O . VAL A 1 85 ? -21.546 2.934 6.186 1.00 89.31 85 VAL A O 1
ATOM 608 N N . THR A 1 86 ? -21.470 5.176 6.388 1.00 87.75 86 THR A N 1
ATOM 609 C CA . THR A 1 86 ? -21.992 5.464 5.051 1.00 87.75 86 THR A CA 1
ATOM 610 C C . THR A 1 86 ? -20.957 5.097 3.987 1.00 87.75 86 THR A C 1
ATOM 612 O O . THR A 1 86 ? -19.823 5.575 4.025 1.00 87.75 86 THR A O 1
ATOM 615 N N . MET A 1 87 ? -21.3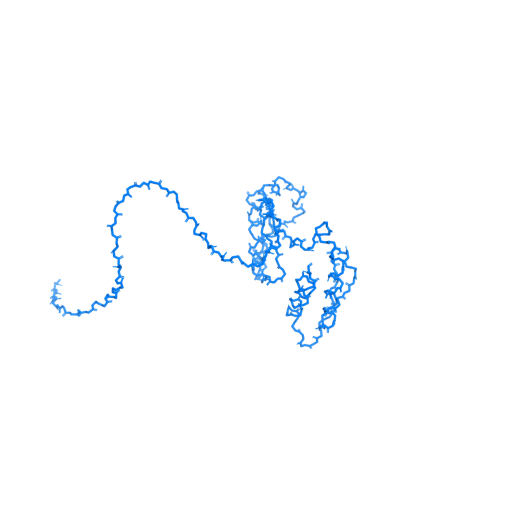63 4.272 3.019 1.00 84.50 87 MET A N 1
ATOM 616 C CA . MET A 1 87 ? -20.530 3.817 1.899 1.00 84.50 87 MET A CA 1
ATOM 617 C C . MET A 1 87 ? -20.975 4.461 0.586 1.00 84.50 87 MET A C 1
ATOM 619 O O . MET A 1 87 ? -22.170 4.674 0.373 1.00 84.50 87 MET A O 1
ATOM 623 N N . TRP A 1 88 ? -20.029 4.745 -0.309 1.00 72.88 88 TRP A N 1
ATOM 624 C CA . TRP A 1 88 ? -20.325 5.119 -1.685 1.00 72.88 88 TRP A CA 1
ATOM 625 C C . TRP A 1 88 ? -20.935 3.911 -2.393 1.00 72.88 88 TRP A C 1
ATOM 627 O O . TRP A 1 88 ? -20.284 2.885 -2.556 1.00 72.88 88 TRP A O 1
ATOM 637 N N . ASP A 1 89 ? -22.170 4.050 -2.869 1.00 60.00 89 ASP A N 1
ATOM 638 C CA . ASP A 1 89 ? -22.825 3.053 -3.727 1.00 60.00 89 ASP A CA 1
ATOM 639 C C . ASP A 1 89 ? -22.613 3.387 -5.212 1.00 60.00 89 ASP A C 1
ATOM 641 O O . ASP A 1 89 ? -23.527 3.365 -6.037 1.00 60.00 89 ASP A O 1
ATOM 645 N N . LYS A 1 90 ? -21.393 3.796 -5.573 1.00 49.47 90 LYS A N 1
ATOM 646 C CA . LYS A 1 90 ? -21.029 3.899 -6.984 1.00 49.47 90 LYS A CA 1
ATOM 647 C C . LYS A 1 90 ? -20.549 2.525 -7.414 1.00 49.47 90 LYS A C 1
ATOM 649 O O . LYS A 1 90 ? -19.374 2.213 -7.282 1.00 49.47 90 LYS A O 1
ATOM 654 N N . SER A 1 91 ? -21.461 1.735 -7.983 1.00 44.88 91 SER A N 1
ATOM 655 C CA . SER A 1 91 ? -21.076 0.759 -9.008 1.00 44.88 91 SER A CA 1
ATOM 656 C C . SER A 1 91 ? -20.322 1.513 -10.104 1.00 44.88 91 SER A C 1
ATOM 658 O O . SER A 1 91 ? -20.917 2.055 -11.035 1.00 44.88 91 SER A O 1
ATOM 660 N N . ILE A 1 92 ? -19.005 1.606 -9.961 1.00 43.12 92 ILE A N 1
ATOM 661 C CA . ILE A 1 92 ? -18.116 1.939 -11.063 1.00 43.12 92 ILE A CA 1
ATOM 662 C C . ILE A 1 92 ? -18.144 0.702 -11.971 1.00 43.12 92 ILE A C 1
ATOM 664 O O . ILE A 1 92 ? -18.104 -0.418 -11.451 1.00 43.12 92 ILE A O 1
ATOM 668 N N . PRO A 1 93 ? -18.257 0.834 -13.305 1.00 34.81 93 PRO A N 1
ATOM 669 C CA . PRO A 1 93 ? -18.166 -0.323 -14.186 1.00 34.81 93 PRO A CA 1
ATOM 670 C C . PRO A 1 93 ? -16.850 -1.053 -13.882 1.00 34.81 93 PRO A C 1
ATOM 672 O O . PRO A 1 93 ? -15.779 -0.493 -14.094 1.00 34.81 93 PRO A O 1
ATOM 675 N N . ASN A 1 94 ? -16.956 -2.276 -13.353 1.00 43.91 94 ASN A N 1
ATOM 676 C CA . ASN A 1 94 ? -15.866 -3.153 -12.899 1.00 43.91 94 ASN A CA 1
ATOM 677 C C . ASN A 1 94 ? -15.276 -2.933 -11.488 1.00 43.91 94 ASN A C 1
ATOM 679 O O . ASN A 1 94 ? -14.386 -3.699 -11.144 1.00 43.91 94 ASN A O 1
ATOM 683 N N . ASN A 1 95 ? -15.787 -2.017 -10.649 1.00 44.12 95 ASN A N 1
ATOM 684 C CA . ASN A 1 95 ? -15.380 -1.914 -9.233 1.00 44.12 95 ASN A CA 1
ATOM 685 C C . ASN A 1 95 ? -16.590 -1.961 -8.294 1.00 44.12 95 ASN A C 1
ATOM 687 O O . ASN A 1 95 ? -17.479 -1.110 -8.359 1.00 44.12 95 ASN A O 1
ATOM 691 N N . LYS A 1 96 ? -16.618 -2.972 -7.417 1.00 51.81 96 LYS A N 1
ATOM 692 C CA . LYS A 1 96 ? -17.626 -3.151 -6.356 1.00 51.81 96 LYS A CA 1
ATOM 693 C C . LYS A 1 96 ? -17.069 -2.759 -4.986 1.00 51.81 96 LYS A C 1
ATOM 695 O O . LYS A 1 96 ? -17.420 -3.380 -3.984 1.00 51.81 96 LYS A O 1
ATOM 700 N N . ASP A 1 97 ? -16.187 -1.773 -4.941 1.00 58.72 97 ASP A N 1
ATOM 701 C CA . ASP A 1 97 ? -15.492 -1.463 -3.698 1.00 58.72 97 ASP A CA 1
ATOM 702 C C . ASP A 1 97 ? -16.401 -0.654 -2.784 1.00 58.72 97 ASP A C 1
ATOM 704 O O . ASP A 1 97 ? -16.924 0.403 -3.143 1.00 58.72 97 ASP A O 1
ATOM 708 N N . LEU A 1 98 ? -16.604 -1.178 -1.579 1.00 64.25 98 LEU A N 1
ATOM 709 C CA . LEU A 1 98 ? -17.283 -0.480 -0.499 1.00 64.25 98 LEU A CA 1
ATOM 710 C C . LEU A 1 98 ? -16.357 0.616 0.038 1.00 64.25 98 LEU A C 1
ATOM 712 O O . LEU A 1 98 ? -15.639 0.387 0.998 1.00 64.25 98 LEU A O 1
ATOM 716 N N . ILE A 1 99 ? -16.349 1.800 -0.564 1.00 73.25 99 ILE A N 1
ATOM 717 C CA . ILE A 1 99 ? -15.500 2.905 -0.095 1.00 73.25 99 ILE A CA 1
ATOM 718 C C . ILE A 1 99 ? -16.322 3.815 0.830 1.00 73.25 99 ILE A C 1
ATOM 720 O O . ILE A 1 99 ? -17.400 4.251 0.417 1.00 73.25 99 ILE A O 1
ATOM 724 N N . PRO A 1 100 ? -15.873 4.144 2.055 1.00 75.00 100 PRO A N 1
ATOM 725 C CA . PRO A 1 100 ? -16.618 5.061 2.918 1.00 75.00 100 PRO A CA 1
ATOM 726 C C . PRO A 1 100 ? -16.699 6.490 2.340 1.00 75.00 100 PRO A C 1
ATOM 728 O O . PRO A 1 100 ? -15.801 6.933 1.626 1.00 75.00 100 PRO A O 1
ATOM 731 N N . VAL A 1 101 ? -17.800 7.210 2.603 1.00 68.25 101 VAL A N 1
ATOM 732 C CA . VAL A 1 101 ? -18.125 8.468 1.884 1.00 68.25 101 VAL A CA 1
ATOM 733 C C . VAL A 1 101 ? -17.363 9.701 2.360 1.00 68.25 101 VAL A C 1
ATOM 735 O O . VAL A 1 101 ? -17.128 10.628 1.585 1.00 68.25 101 VAL A O 1
ATOM 738 N N . GLU A 1 102 ? -16.979 9.709 3.625 1.00 75.25 102 GLU A N 1
ATOM 739 C CA . GLU A 1 102 ? -16.394 10.846 4.337 1.00 75.25 102 GLU A CA 1
ATOM 740 C C . GLU A 1 102 ? -15.167 10.369 5.108 1.00 75.25 102 GLU A C 1
ATOM 742 O O . GLU A 1 102 ? -14.871 9.182 5.078 1.00 75.25 102 GLU A O 1
ATOM 747 N N . ASP A 1 103 ? -14.476 11.254 5.827 1.00 79.94 103 ASP A N 1
ATOM 748 C CA . ASP A 1 103 ? -13.409 10.886 6.769 1.00 79.94 103 ASP A CA 1
ATOM 749 C C . ASP A 1 103 ? -13.980 10.026 7.918 1.00 79.94 103 ASP A C 1
ATOM 751 O O . ASP A 1 103 ? -14.343 10.506 8.997 1.00 79.94 103 ASP A O 1
ATOM 755 N N . TRP A 1 104 ? -14.161 8.734 7.633 1.00 80.94 104 TRP A N 1
ATOM 756 C CA . TRP A 1 104 ? -14.983 7.834 8.432 1.00 80.94 104 TRP A CA 1
ATOM 757 C C . TRP A 1 104 ? -14.363 7.533 9.790 1.00 80.94 104 TRP A C 1
ATOM 759 O O . TRP A 1 104 ? -15.076 7.210 10.741 1.00 80.94 104 TRP A O 1
ATOM 769 N N . GLU A 1 105 ? -13.045 7.677 9.886 1.00 84.50 105 GLU A N 1
ATOM 770 C CA . GLU A 1 105 ? -12.297 7.505 11.120 1.00 84.50 105 GLU A CA 1
ATOM 771 C C . GLU A 1 105 ? -12.675 8.562 12.153 1.00 84.50 105 GLU A C 1
ATOM 773 O O . GLU A 1 105 ? -12.834 8.250 13.335 1.00 84.50 105 GLU A O 1
ATOM 778 N N . LYS A 1 106 ? -12.908 9.799 11.701 1.00 86.06 106 LYS A N 1
ATOM 779 C CA . LYS A 1 106 ? -13.350 10.897 12.566 1.00 86.06 106 LYS A CA 1
ATOM 780 C C . LYS A 1 106 ? -14.849 10.866 12.826 1.00 86.06 106 LYS A C 1
ATOM 782 O O . LYS A 1 106 ? -15.272 11.150 13.945 1.00 86.06 106 LYS A O 1
ATOM 787 N N . THR A 1 107 ? -15.649 10.535 11.814 1.00 87.00 107 THR A N 1
ATOM 788 C CA . THR A 1 107 ? -17.114 10.589 11.918 1.00 87.00 107 THR A CA 1
ATOM 789 C C . THR A 1 107 ? -17.696 9.387 12.678 1.00 87.00 107 THR A C 1
ATOM 791 O O . THR A 1 107 ? -18.666 9.548 13.418 1.00 87.00 107 THR A O 1
ATOM 794 N N . TRP A 1 108 ? -17.087 8.197 12.576 1.00 88.31 108 TRP A N 1
ATOM 795 C CA . TRP A 1 108 ? -17.551 6.971 13.246 1.00 88.31 108 TRP A CA 1
ATOM 796 C C . TRP A 1 108 ? -16.433 6.251 14.032 1.00 88.31 108 TRP A C 1
ATOM 798 O O . TRP A 1 108 ? -16.153 5.074 13.783 1.00 88.31 108 TRP A O 1
ATOM 808 N N . PRO A 1 109 ? -15.830 6.882 15.056 1.00 91.44 109 PRO A N 1
ATOM 809 C CA . PRO A 1 109 ? -14.719 6.287 15.812 1.00 91.44 109 PRO A CA 1
ATOM 810 C C . PRO A 1 109 ? -15.112 4.990 16.545 1.00 91.44 109 PRO A C 1
ATOM 812 O O . PRO A 1 109 ? -14.287 4.093 16.738 1.00 91.44 109 PRO A O 1
ATOM 815 N N . GLY A 1 110 ? -16.391 4.850 16.920 1.00 91.69 110 GLY A N 1
ATOM 816 C CA . GLY A 1 110 ? -16.931 3.614 17.493 1.00 91.69 110 GLY A CA 1
ATOM 817 C C . GLY A 1 110 ? -16.947 2.451 16.496 1.00 91.69 110 GLY A C 1
ATOM 818 O O . GLY A 1 110 ? -16.599 1.332 16.866 1.00 91.69 110 GLY A O 1
ATOM 819 N N . ALA A 1 111 ? -17.270 2.721 15.226 1.00 92.69 111 ALA A N 1
ATOM 820 C CA . ALA A 1 111 ? -17.230 1.722 14.162 1.00 92.69 111 ALA A CA 1
ATOM 821 C C . ALA A 1 111 ? -15.792 1.278 13.870 1.00 92.69 111 ALA A C 1
ATOM 823 O O . ALA A 1 111 ? -15.538 0.080 13.775 1.00 92.69 111 ALA A O 1
ATOM 824 N N . VAL A 1 112 ? -14.846 2.224 13.809 1.00 90.81 112 VAL A N 1
ATOM 825 C CA . VAL A 1 112 ? -13.415 1.906 13.663 1.00 90.81 112 VAL A CA 1
ATOM 826 C C . VAL A 1 112 ? -12.937 1.031 14.815 1.00 90.81 112 VAL A C 1
ATOM 828 O O . VAL A 1 112 ? -12.349 -0.021 14.588 1.00 90.81 112 VAL A O 1
ATOM 831 N N . THR A 1 113 ? -13.278 1.392 16.054 1.00 92.75 113 THR A N 1
ATOM 832 C CA . THR A 1 113 ? -12.912 0.592 17.232 1.00 92.75 113 THR A CA 1
ATOM 833 C C . THR A 1 113 ? -13.495 -0.822 17.162 1.00 92.75 113 THR A C 1
ATOM 835 O O . THR A 1 113 ? -12.783 -1.792 17.413 1.00 92.75 113 THR A O 1
ATOM 838 N N . ALA A 1 114 ? -14.768 -0.957 16.780 1.00 94.12 114 ALA A N 1
ATOM 839 C CA . ALA A 1 114 ? -15.433 -2.252 16.647 1.00 94.12 114 ALA A CA 1
ATOM 840 C C . ALA A 1 114 ? -14.856 -3.114 15.508 1.00 94.12 114 ALA A C 1
ATOM 842 O O . ALA A 1 114 ? -14.874 -4.342 15.597 1.00 94.12 114 ALA A O 1
ATOM 843 N N . CYS A 1 115 ? -14.337 -2.485 14.451 1.00 93.12 115 CYS A N 1
ATOM 844 C CA . CYS A 1 115 ? -13.803 -3.155 13.266 1.00 93.12 115 CYS A CA 1
ATOM 845 C C . CYS A 1 115 ? -12.274 -3.269 13.242 1.00 93.12 115 CYS A C 1
ATOM 847 O O . CYS A 1 115 ? -11.734 -3.806 12.277 1.00 93.12 115 CYS A O 1
ATOM 849 N N . LYS A 1 116 ? -11.578 -2.829 14.295 1.00 91.38 116 LYS A N 1
ATOM 850 C CA . LYS A 1 116 ? -10.110 -2.785 14.372 1.00 91.38 116 LYS A CA 1
ATOM 851 C C . LYS A 1 116 ? -9.430 -4.127 14.083 1.00 91.38 116 LYS A C 1
ATOM 853 O O . LYS A 1 116 ? -8.454 -4.184 13.348 1.00 91.38 116 LYS A O 1
ATOM 858 N N . SER A 1 117 ? -10.003 -5.234 14.558 1.00 91.69 117 SER A N 1
ATOM 859 C CA . SER A 1 117 ? -9.488 -6.589 14.287 1.00 91.69 117 SER A CA 1
ATOM 860 C C . SER A 1 117 ? -9.628 -7.043 12.830 1.00 91.69 117 SER A C 1
ATOM 862 O O . SER A 1 117 ? -9.218 -8.144 12.479 1.00 91.69 117 SER A O 1
ATOM 864 N N . LYS A 1 118 ? -10.252 -6.230 11.974 1.00 92.50 118 LYS A N 1
ATOM 865 C CA . LYS A 1 118 ? -10.377 -6.449 10.530 1.00 92.50 118 LYS A CA 1
ATOM 866 C C . LYS A 1 118 ? -9.640 -5.388 9.724 1.00 92.50 118 LYS A C 1
ATOM 868 O O . LYS A 1 118 ? -9.588 -5.521 8.508 1.00 92.50 118 LYS A O 1
ATOM 873 N N . GLU A 1 119 ? -9.098 -4.365 10.378 1.00 90.56 119 GLU A N 1
ATOM 874 C CA . GLU A 1 119 ? -8.378 -3.280 9.727 1.00 90.56 119 GLU A CA 1
ATOM 875 C C . GLU A 1 119 ? -7.125 -3.832 9.035 1.00 90.56 119 GLU A C 1
ATOM 877 O O . GLU A 1 119 ? -6.291 -4.464 9.698 1.00 90.56 119 GLU A O 1
ATOM 882 N N . PRO A 1 120 ? -6.989 -3.649 7.710 1.00 88.88 120 PRO A N 1
ATOM 883 C CA . PRO A 1 120 ? -5.802 -4.078 7.000 1.00 88.88 120 PRO A CA 1
ATOM 884 C C . PRO A 1 120 ? -4.599 -3.324 7.547 1.00 88.88 120 PRO A C 1
ATOM 886 O O . PRO A 1 120 ? -4.635 -2.101 7.665 1.00 88.88 120 PRO A O 1
ATOM 889 N N . TYR A 1 121 ? -3.527 -4.039 7.858 1.00 86.12 121 TYR A N 1
ATOM 890 C CA . TYR A 1 121 ? -2.293 -3.409 8.310 1.00 86.12 121 TYR A CA 1
ATOM 891 C C . TYR A 1 121 ? -1.178 -3.662 7.297 1.00 86.12 121 TYR A C 1
ATOM 893 O O . TYR A 1 121 ? -1.123 -4.711 6.653 1.00 86.12 121 TYR A O 1
ATOM 901 N N . LEU A 1 122 ? -0.293 -2.683 7.126 1.00 78.44 122 LEU A N 1
ATOM 902 C CA . LEU A 1 122 ? 0.865 -2.816 6.244 1.00 78.44 122 LEU A CA 1
ATOM 903 C C . LEU A 1 122 ? 1.896 -3.769 6.852 1.00 78.44 122 LEU A C 1
ATOM 905 O O . LEU A 1 122 ? 2.008 -3.865 8.076 1.00 78.44 122 LEU A O 1
ATOM 909 N N . ASP A 1 123 ? 2.664 -4.453 6.001 1.00 78.62 123 ASP A N 1
ATOM 910 C CA . ASP A 1 123 ? 3.771 -5.305 6.442 1.00 78.62 123 ASP A CA 1
ATOM 911 C C . ASP A 1 123 ? 4.626 -4.568 7.502 1.00 78.62 123 ASP A C 1
ATOM 913 O O . ASP A 1 123 ? 5.043 -3.428 7.257 1.00 78.62 123 ASP A O 1
ATOM 917 N N . PRO A 1 124 ? 4.889 -5.174 8.684 1.00 72.38 124 PRO A N 1
ATOM 918 C CA . PRO A 1 124 ? 5.668 -4.555 9.753 1.00 72.38 124 PRO A CA 1
ATOM 919 C C . PRO A 1 124 ? 7.043 -4.054 9.319 1.00 72.38 124 PRO A C 1
ATOM 921 O O . PRO A 1 124 ? 7.643 -3.248 10.027 1.00 72.38 124 PRO A O 1
ATOM 924 N N . ILE A 1 125 ? 7.555 -4.515 8.179 1.00 74.12 125 ILE A N 1
ATOM 925 C CA . ILE A 1 125 ? 8.777 -3.988 7.592 1.00 74.12 125 ILE A CA 1
ATOM 926 C C . ILE A 1 125 ? 8.690 -2.493 7.246 1.00 74.12 125 ILE A C 1
ATOM 928 O O . ILE A 1 125 ? 9.716 -1.823 7.226 1.00 74.12 125 ILE A O 1
ATOM 932 N N . PHE A 1 126 ? 7.495 -1.936 7.043 1.00 77.56 126 PHE A N 1
ATOM 933 C CA . PHE A 1 126 ? 7.290 -0.504 6.799 1.00 77.56 126 PHE A CA 1
ATOM 934 C C . PHE A 1 126 ? 7.107 0.328 8.079 1.00 77.56 126 PHE A C 1
ATOM 936 O O . PHE A 1 126 ? 6.993 1.552 8.017 1.00 77.56 126 PHE A O 1
ATOM 943 N N . ASP A 1 127 ? 7.113 -0.300 9.254 1.00 77.75 127 ASP A N 1
ATOM 944 C CA . ASP A 1 127 ? 7.055 0.405 10.532 1.00 77.75 127 ASP A CA 1
ATOM 945 C C . ASP A 1 127 ? 8.457 0.903 10.925 1.00 77.75 127 ASP A C 1
ATOM 947 O O . ASP A 1 127 ? 9.322 0.120 11.324 1.00 77.75 127 ASP A O 1
ATOM 951 N N . LYS A 1 128 ? 8.674 2.228 10.866 1.00 77.00 128 LYS A N 1
ATOM 952 C CA . LYS A 1 128 ? 9.940 2.899 11.242 1.00 77.00 128 LYS A CA 1
ATOM 953 C C . LYS A 1 128 ? 10.419 2.532 12.654 1.00 77.00 128 LYS A C 1
ATOM 955 O O . LYS A 1 128 ? 11.619 2.549 12.915 1.00 77.00 128 LYS A O 1
ATOM 960 N N . THR A 1 129 ? 9.508 2.211 13.574 1.00 80.44 129 THR A N 1
ATOM 961 C CA . THR A 1 129 ? 9.852 1.851 14.960 1.00 80.44 129 THR A CA 1
ATOM 962 C C . THR A 1 129 ? 10.309 0.401 15.094 1.00 80.44 129 THR A C 1
ATOM 964 O O . THR A 1 129 ? 11.045 0.064 16.022 1.00 80.44 129 THR A O 1
ATOM 967 N N . ARG A 1 130 ? 9.891 -0.464 14.164 1.00 79.94 130 ARG A N 1
ATOM 968 C CA . ARG A 1 130 ? 10.200 -1.900 14.167 1.00 79.94 130 ARG A CA 1
ATOM 969 C C . ARG A 1 130 ? 11.280 -2.277 13.163 1.00 79.94 130 ARG A C 1
ATOM 971 O O . ARG A 1 130 ? 11.933 -3.299 13.359 1.00 79.94 130 ARG A O 1
ATOM 978 N N . ASN A 1 131 ? 11.486 -1.460 12.134 1.00 82.38 131 ASN A N 1
ATOM 979 C CA . ASN A 1 131 ? 12.498 -1.653 11.113 1.00 82.38 131 ASN A CA 1
ATOM 980 C C . ASN A 1 131 ? 13.499 -0.479 11.087 1.00 82.38 131 ASN A C 1
ATOM 982 O O . ASN A 1 131 ? 13.276 0.514 10.388 1.00 82.38 131 ASN A O 1
ATOM 986 N N . PRO A 1 132 ? 14.645 -0.597 11.784 1.00 85.88 132 PRO A N 1
ATOM 987 C CA . PRO A 1 132 ? 15.677 0.438 11.767 1.00 85.88 132 PRO A CA 1
ATOM 988 C C . PRO A 1 132 ? 16.363 0.586 10.398 1.00 85.88 132 PRO A C 1
ATOM 990 O O . PRO A 1 132 ? 16.993 1.609 10.148 1.00 85.88 132 PRO A O 1
ATOM 993 N N . LYS A 1 133 ? 16.243 -0.411 9.506 1.00 85.94 133 LYS A N 1
ATOM 994 C CA . LYS A 1 133 ? 16.829 -0.399 8.156 1.00 85.94 133 LYS A CA 1
ATOM 995 C C . LYS A 1 133 ? 15.889 0.199 7.106 1.00 85.94 133 LYS A C 1
ATOM 997 O O . LYS A 1 133 ? 16.303 0.350 5.960 1.00 85.94 133 LYS A O 1
ATOM 1002 N N . LEU A 1 134 ? 14.656 0.563 7.474 1.00 85.00 134 LEU A N 1
ATOM 1003 C CA . LEU A 1 134 ? 13.622 0.999 6.530 1.00 85.00 134 LEU A CA 1
ATOM 1004 C C . LEU A 1 134 ? 14.116 2.108 5.596 1.00 85.00 134 LEU A C 1
ATOM 1006 O O . LEU A 1 134 ? 13.873 2.054 4.399 1.00 85.00 134 LEU A O 1
ATOM 1010 N N . ALA A 1 135 ? 14.880 3.068 6.117 1.00 87.00 135 ALA A N 1
ATOM 1011 C CA . ALA A 1 135 ? 15.430 4.154 5.316 1.00 87.00 135 ALA A CA 1
ATOM 1012 C C . ALA A 1 135 ? 16.358 3.671 4.190 1.00 87.00 135 ALA A C 1
ATOM 1014 O O . ALA A 1 135 ? 16.243 4.124 3.051 1.00 87.00 135 ALA A O 1
ATOM 1015 N N . ASP A 1 136 ? 17.277 2.760 4.508 1.00 89.19 136 ASP A N 1
ATOM 1016 C CA . ASP A 1 136 ? 18.218 2.197 3.539 1.00 89.19 136 ASP A CA 1
ATOM 1017 C C . ASP A 1 136 ? 17.511 1.272 2.552 1.00 89.19 136 ASP A C 1
ATOM 1019 O O . ASP A 1 136 ? 17.773 1.343 1.353 1.00 89.19 136 ASP A O 1
ATOM 1023 N N . GLN A 1 137 ? 16.567 0.463 3.032 1.00 88.88 137 GLN A N 1
ATOM 1024 C CA . GLN A 1 137 ? 15.797 -0.451 2.192 1.00 88.88 137 GLN A CA 1
ATOM 1025 C C . GLN A 1 137 ? 14.891 0.301 1.218 1.00 88.88 137 GLN A C 1
ATOM 1027 O O . GLN A 1 137 ? 14.887 -0.015 0.033 1.00 88.88 137 GLN A O 1
ATOM 1032 N N . THR A 1 138 ? 14.199 1.357 1.658 1.00 88.94 138 THR A N 1
ATOM 1033 C CA . THR A 1 138 ? 13.397 2.198 0.757 1.00 88.94 138 THR A CA 1
ATOM 1034 C C . THR A 1 138 ? 14.279 2.861 -0.300 1.00 88.94 138 THR A C 1
ATOM 1036 O O . THR A 1 138 ? 13.925 2.868 -1.476 1.00 88.94 138 THR A O 1
ATOM 1039 N N . ARG A 1 139 ? 15.466 3.365 0.069 1.00 90.69 139 ARG A N 1
ATOM 1040 C CA . ARG A 1 139 ? 16.416 3.924 -0.911 1.00 90.69 139 ARG A CA 1
ATOM 1041 C C . ARG A 1 139 ? 16.920 2.874 -1.901 1.00 90.69 139 ARG A C 1
ATOM 1043 O O . ARG A 1 139 ? 17.005 3.168 -3.092 1.00 90.69 139 ARG A O 1
ATOM 1050 N N . ALA A 1 140 ? 17.243 1.670 -1.432 1.00 92.44 140 ALA A N 1
ATOM 1051 C CA . ALA A 1 140 ? 17.653 0.558 -2.286 1.00 92.44 140 ALA A CA 1
ATOM 1052 C C . ALA A 1 140 ? 16.528 0.150 -3.246 1.00 92.44 140 ALA A C 1
ATOM 1054 O O . ALA A 1 140 ? 16.770 -0.020 -4.439 1.00 92.44 140 ALA A O 1
ATOM 1055 N N . TRP A 1 141 ? 15.289 0.098 -2.753 1.00 92.00 141 TRP A N 1
ATOM 1056 C CA . TRP A 1 141 ? 14.111 -0.174 -3.565 1.00 92.00 141 TRP A CA 1
ATOM 1057 C C . TRP A 1 141 ? 13.928 0.883 -4.655 1.00 92.00 141 TRP A C 1
ATOM 1059 O O . TRP A 1 141 ? 13.860 0.540 -5.832 1.00 92.00 141 TRP A O 1
ATOM 1069 N N . MET A 1 142 ? 13.941 2.171 -4.290 1.00 93.12 142 MET A N 1
ATOM 1070 C CA . MET A 1 142 ? 13.822 3.278 -5.245 1.00 93.12 142 MET A CA 1
ATOM 1071 C C . MET A 1 142 ? 14.930 3.259 -6.303 1.00 93.12 142 MET A C 1
ATOM 1073 O O . MET A 1 142 ? 14.682 3.539 -7.476 1.00 93.12 142 MET A O 1
ATOM 1077 N N . LYS A 1 143 ? 16.159 2.919 -5.904 1.00 94.75 143 LYS A N 1
ATOM 1078 C CA . LYS A 1 143 ? 17.279 2.764 -6.832 1.00 94.75 143 LYS A CA 1
ATOM 1079 C C . LYS A 1 143 ? 17.026 1.619 -7.818 1.00 94.75 143 LYS A C 1
ATOM 1081 O O . LYS A 1 143 ? 17.127 1.845 -9.020 1.00 94.75 143 LYS A O 1
ATOM 1086 N N . CYS A 1 144 ? 16.649 0.441 -7.323 1.00 96.25 144 CYS A N 1
ATOM 1087 C CA . CYS A 1 144 ? 16.347 -0.715 -8.167 1.00 96.25 144 CYS A CA 1
ATOM 1088 C C . CYS A 1 144 ? 15.212 -0.417 -9.157 1.00 96.25 144 CYS A C 1
ATOM 1090 O O . CYS A 1 144 ? 15.332 -0.737 -10.335 1.00 96.25 144 CYS A O 1
ATOM 1092 N N . LEU A 1 145 ? 14.143 0.267 -8.723 1.00 96.19 145 LEU A N 1
ATOM 1093 C CA . LEU A 1 145 ? 13.039 0.661 -9.608 1.00 96.19 145 LEU A CA 1
ATOM 1094 C C . LEU A 1 145 ? 13.531 1.523 -10.778 1.00 96.19 145 LEU A C 1
ATOM 1096 O O . LEU A 1 145 ? 13.252 1.206 -11.937 1.00 96.19 145 LEU A O 1
ATOM 1100 N N . ASN A 1 146 ? 14.318 2.562 -10.481 1.00 96.81 146 ASN A N 1
ATOM 1101 C CA . ASN A 1 146 ? 14.882 3.444 -11.501 1.00 96.81 146 ASN A CA 1
ATOM 1102 C C . ASN A 1 146 ? 15.808 2.683 -12.471 1.00 96.81 146 ASN A C 1
ATOM 1104 O O . ASN A 1 146 ? 15.732 2.881 -13.686 1.00 96.81 146 ASN A O 1
ATOM 1108 N N . GLU A 1 147 ? 16.647 1.775 -11.963 1.00 97.19 147 GLU A N 1
ATOM 1109 C CA . GLU A 1 147 ? 17.516 0.917 -12.785 1.00 97.19 147 GLU A CA 1
ATOM 1110 C C . GLU A 1 147 ? 16.704 -0.054 -13.665 1.00 97.19 147 GLU A C 1
ATOM 1112 O O . GLU A 1 147 ? 17.018 -0.233 -14.846 1.00 97.19 147 GLU A O 1
ATOM 1117 N N . GLY A 1 148 ? 15.603 -0.587 -13.129 1.00 96.31 148 GLY A N 1
ATOM 1118 C CA . GLY A 1 148 ? 14.624 -1.429 -13.820 1.00 96.31 148 GLY A CA 1
ATOM 1119 C C . GLY A 1 148 ? 13.717 -0.683 -14.805 1.00 96.31 148 GLY A C 1
ATOM 1120 O O . GLY A 1 148 ? 12.897 -1.304 -15.477 1.00 96.31 148 GLY A O 1
ATOM 1121 N N . GLY A 1 149 ? 13.867 0.639 -14.940 1.00 96.88 149 GLY A N 1
ATOM 1122 C CA . GLY A 1 149 ? 13.109 1.454 -15.890 1.00 96.88 149 GLY A CA 1
ATOM 1123 C C . GLY A 1 149 ? 11.718 1.871 -15.409 1.00 96.88 149 GLY A C 1
ATOM 1124 O O . GLY A 1 149 ? 10.888 2.232 -16.241 1.00 96.88 149 GLY A O 1
ATOM 1125 N N . VAL A 1 150 ? 11.463 1.825 -14.100 1.00 97.06 150 VAL A N 1
ATOM 1126 C CA . VAL A 1 150 ? 10.295 2.427 -13.446 1.00 97.06 150 VAL A CA 1
ATOM 1127 C C . VAL A 1 150 ? 10.773 3.668 -12.700 1.00 97.06 150 VAL A C 1
ATOM 1129 O O . VAL A 1 150 ? 11.412 3.560 -11.656 1.00 97.06 150 VAL A O 1
ATOM 1132 N N . GLU A 1 151 ? 10.490 4.849 -13.241 1.00 95.69 151 GLU A N 1
ATOM 1133 C CA . GLU A 1 151 ? 10.933 6.099 -12.632 1.00 95.69 151 GLU A CA 1
ATOM 1134 C C . GLU A 1 151 ? 10.254 6.313 -11.278 1.00 95.69 151 GLU A C 1
ATOM 1136 O O . GLU A 1 151 ? 9.028 6.223 -11.158 1.00 95.69 151 GLU A O 1
ATOM 1141 N N . VAL A 1 152 ? 11.062 6.612 -10.260 1.00 93.50 152 VAL A N 1
ATOM 1142 C CA . VAL A 1 152 ? 10.574 7.039 -8.947 1.00 93.50 152 VAL A CA 1
ATOM 1143 C C . VAL A 1 152 ? 11.422 8.165 -8.374 1.00 93.50 152 VAL A C 1
ATOM 1145 O O . VAL A 1 152 ? 12.652 8.145 -8.470 1.00 93.50 152 VAL A O 1
ATOM 1148 N N . SER A 1 153 ? 10.768 9.126 -7.725 1.00 91.31 1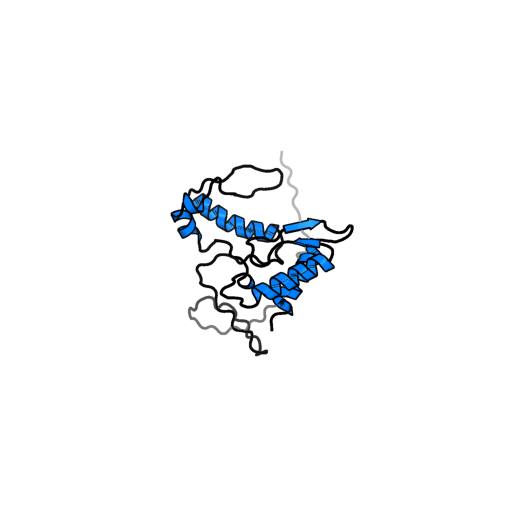53 SER A N 1
ATOM 1149 C CA . SER A 1 153 ? 11.401 10.296 -7.106 1.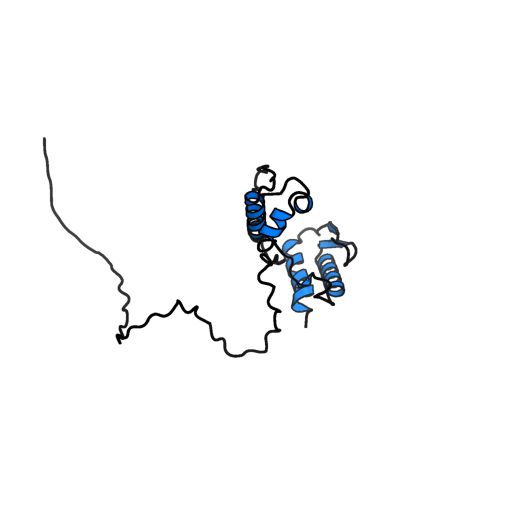00 91.31 153 SER A CA 1
ATOM 1150 C C . SER A 1 153 ? 10.778 10.638 -5.753 1.00 91.31 153 SER A C 1
ATOM 1152 O O . SER A 1 153 ? 9.716 10.138 -5.406 1.00 91.31 153 SER A O 1
ATOM 1154 N N . GLY A 1 154 ? 11.433 11.504 -4.980 1.00 85.88 154 GLY A N 1
ATOM 1155 C CA . GLY A 1 154 ? 10.949 11.948 -3.670 1.00 85.88 154 GLY A CA 1
ATOM 1156 C C . GLY A 1 154 ? 11.870 11.529 -2.526 1.00 85.88 154 GLY A C 1
ATOM 1157 O O . GLY A 1 154 ? 13.004 11.095 -2.746 1.00 85.88 154 GLY A O 1
ATOM 1158 N N . GLN A 1 155 ? 11.397 11.708 -1.292 1.00 79.06 155 GLN A N 1
ATOM 1159 C CA . GLN A 1 155 ? 12.137 11.315 -0.092 1.00 79.06 155 GLN A CA 1
ATOM 1160 C C . GLN A 1 155 ? 11.666 9.952 0.416 1.00 79.06 155 GLN A C 1
ATOM 1162 O O . GLN A 1 155 ? 10.487 9.625 0.348 1.00 79.06 155 GLN A O 1
ATOM 1167 N N . TRP A 1 156 ? 12.596 9.161 0.954 1.00 71.81 156 TRP A N 1
ATOM 1168 C CA . TRP A 1 156 ? 12.314 7.820 1.479 1.00 71.81 156 TRP A CA 1
ATOM 1169 C C . TRP A 1 156 ? 11.380 7.832 2.700 1.00 71.81 156 TRP A C 1
ATOM 1171 O O . TRP A 1 156 ? 10.781 6.809 3.023 1.00 71.81 156 TRP A O 1
ATOM 1181 N N . ASP A 1 157 ? 11.321 8.954 3.421 1.00 69.69 157 ASP A N 1
ATOM 1182 C CA . ASP A 1 157 ? 10.547 9.146 4.645 1.00 69.69 157 ASP A CA 1
ATOM 1183 C C . ASP A 1 157 ? 9.243 9.914 4.433 1.00 69.69 157 ASP A C 1
ATOM 1185 O O . ASP A 1 157 ? 8.476 10.024 5.398 1.00 69.69 157 ASP A O 1
ATOM 1189 N N . ALA A 1 158 ? 8.993 10.389 3.208 1.00 64.38 158 ALA A N 1
ATOM 1190 C CA . ALA A 1 158 ? 7.696 10.891 2.794 1.00 64.38 158 ALA A CA 1
ATOM 1191 C C . ALA A 1 158 ? 6.659 9.761 2.867 1.00 64.38 158 ALA A C 1
ATOM 1193 O O . ALA A 1 158 ? 6.979 8.589 2.672 1.00 64.38 158 ALA A O 1
ATOM 1194 N N . GLU A 1 159 ? 5.411 10.122 3.166 1.00 56.50 159 GLU A N 1
ATOM 1195 C CA . GLU A 1 159 ? 4.295 9.171 3.267 1.00 56.50 159 GLU A CA 1
ATOM 1196 C C . GLU A 1 159 ? 4.105 8.380 1.962 1.00 56.50 159 GLU A C 1
ATOM 1198 O O . GLU A 1 159 ? 3.745 7.206 1.989 1.00 56.50 159 GLU A O 1
ATOM 1203 N N . PHE A 1 160 ? 4.461 9.004 0.834 1.00 59.75 160 PHE A N 1
ATOM 1204 C CA . PHE A 1 160 ? 4.531 8.400 -0.489 1.00 59.75 160 PHE A CA 1
ATOM 1205 C C . PHE A 1 160 ? 5.732 8.969 -1.262 1.00 59.75 160 PHE A C 1
ATOM 1207 O O . PHE A 1 160 ? 6.055 10.150 -1.124 1.00 59.75 160 PHE A O 1
ATOM 1214 N N . PHE A 1 161 ? 6.381 8.140 -2.084 1.00 77.81 161 PHE A N 1
ATOM 1215 C CA . PHE A 1 161 ? 7.271 8.600 -3.155 1.00 77.81 161 PHE A CA 1
ATOM 1216 C C . PHE A 1 161 ? 6.504 8.631 -4.482 1.00 77.81 161 PHE A C 1
ATOM 1218 O O . PHE A 1 161 ? 5.514 7.918 -4.662 1.00 77.81 161 PHE A O 1
ATOM 1225 N N . ASP A 1 162 ? 6.961 9.459 -5.413 1.00 84.81 162 ASP A N 1
ATOM 1226 C CA . ASP A 1 162 ? 6.282 9.692 -6.681 1.00 84.81 162 ASP A CA 1
ATOM 1227 C C . ASP A 1 162 ? 6.712 8.663 -7.723 1.00 84.81 162 ASP A C 1
ATOM 1229 O O . ASP A 1 162 ? 7.899 8.362 -7.856 1.00 84.81 162 ASP A O 1
ATOM 1233 N N . PHE A 1 163 ? 5.748 8.153 -8.489 1.00 88.00 163 PHE A N 1
ATOM 1234 C CA . PHE A 1 163 ? 6.008 7.341 -9.676 1.00 88.00 163 PHE A CA 1
ATOM 1235 C C . PHE A 1 163 ? 5.971 8.218 -10.929 1.00 88.00 163 PHE A C 1
ATOM 1237 O O . PHE A 1 163 ? 4.992 8.931 -11.154 1.00 88.00 163 PHE A O 1
ATOM 1244 N N . GLY A 1 164 ? 7.016 8.121 -11.746 1.00 91.12 164 GLY A N 1
ATOM 1245 C CA . GLY A 1 164 ? 7.140 8.782 -13.042 1.00 91.12 164 GLY A CA 1
ATOM 1246 C C . GLY A 1 164 ? 6.844 7.844 -14.213 1.00 91.12 164 GLY A C 1
ATOM 1247 O O . GLY A 1 164 ? 5.945 6.996 -14.154 1.00 91.12 164 GLY A O 1
ATOM 1248 N N . GLU A 1 165 ? 7.599 8.006 -15.299 1.00 93.69 165 GLU A N 1
ATOM 1249 C CA . GLU A 1 165 ? 7.434 7.209 -16.511 1.00 93.69 165 GLU A CA 1
ATOM 1250 C C . GLU A 1 165 ? 7.936 5.762 -16.353 1.00 93.69 165 GLU A C 1
ATOM 1252 O O . GLU A 1 165 ? 8.868 5.448 -15.610 1.00 93.69 165 GLU A O 1
ATOM 1257 N N . VAL A 1 166 ? 7.320 4.853 -17.113 1.00 96.44 166 VAL A N 1
ATOM 1258 C CA . VAL A 1 166 ? 7.799 3.476 -17.275 1.00 96.44 166 VAL A CA 1
ATOM 1259 C C . VAL A 1 166 ? 8.420 3.353 -18.658 1.00 96.44 166 VAL A C 1
ATOM 1261 O O . VAL A 1 166 ? 7.767 3.635 -19.666 1.00 96.44 166 VAL A O 1
ATOM 1264 N N . ARG A 1 167 ? 9.678 2.907 -18.718 1.00 96.88 167 ARG A N 1
ATOM 1265 C CA . ARG A 1 167 ? 10.393 2.693 -19.979 1.00 96.88 167 ARG A CA 1
ATOM 1266 C C . ARG A 1 167 ? 9.591 1.741 -20.886 1.00 96.88 167 ARG A C 1
ATOM 1268 O O . ARG A 1 167 ? 9.097 0.718 -20.407 1.00 96.88 167 ARG A O 1
ATOM 1275 N N . PRO A 1 168 ? 9.493 2.011 -22.202 1.00 97.19 168 PRO A N 1
ATOM 1276 C CA . PRO A 1 168 ? 8.781 1.132 -23.124 1.00 97.19 168 PRO A CA 1
ATOM 1277 C C . PRO A 1 168 ? 9.247 -0.328 -23.033 1.00 97.19 168 PRO A C 1
ATOM 1279 O O . PRO A 1 168 ? 10.444 -0.608 -23.065 1.00 97.19 168 PRO A O 1
ATOM 1282 N N . GLY A 1 169 ? 8.290 -1.255 -22.936 1.00 95.94 169 GLY A N 1
ATOM 1283 C CA . GLY A 1 169 ? 8.551 -2.696 -22.848 1.00 95.94 169 GLY A CA 1
ATOM 1284 C C . GLY A 1 169 ? 8.851 -3.227 -21.441 1.00 95.94 169 GLY A C 1
ATOM 1285 O O . GLY A 1 169 ? 9.040 -4.432 -21.296 1.00 95.94 169 GLY A O 1
ATOM 1286 N N . VAL A 1 170 ? 8.870 -2.375 -20.412 1.00 96.12 170 VAL A N 1
ATOM 1287 C CA . VAL A 1 170 ? 9.037 -2.802 -19.016 1.00 96.12 170 VAL A CA 1
ATOM 1288 C C . VAL A 1 170 ? 7.693 -3.215 -18.409 1.00 96.12 170 VAL A C 1
ATOM 1290 O O . VAL A 1 170 ? 6.733 -2.444 -18.415 1.00 96.12 170 VAL A O 1
ATOM 1293 N N . ASP A 1 171 ? 7.633 -4.417 -17.826 1.00 94.88 171 ASP A N 1
ATOM 1294 C CA . ASP A 1 171 ? 6.537 -4.807 -16.932 1.00 94.88 171 ASP A CA 1
ATOM 1295 C C . ASP A 1 171 ? 6.771 -4.174 -15.554 1.00 94.88 171 ASP A C 1
ATOM 1297 O O . ASP A 1 171 ? 7.534 -4.682 -14.728 1.00 94.88 171 ASP A O 1
ATOM 1301 N N . ARG A 1 172 ? 6.089 -3.049 -15.305 1.00 91.69 172 ARG A N 1
ATOM 1302 C CA . ARG A 1 172 ? 6.166 -2.310 -14.037 1.00 91.69 172 ARG A CA 1
ATOM 1303 C C . ARG A 1 172 ? 5.919 -3.207 -12.825 1.00 91.69 172 ARG A C 1
ATOM 1305 O O . ARG A 1 172 ? 6.593 -3.048 -11.813 1.00 91.69 172 ARG A O 1
ATOM 1312 N N . ARG A 1 173 ? 4.957 -4.132 -12.899 1.00 88.06 173 ARG A N 1
ATOM 1313 C CA . ARG A 1 173 ? 4.587 -4.978 -11.758 1.00 88.06 173 ARG A CA 1
ATOM 1314 C C . ARG A 1 173 ? 5.687 -5.988 -11.462 1.00 88.06 173 ARG A C 1
ATOM 1316 O O . ARG A 1 173 ? 6.020 -6.173 -10.296 1.00 88.06 173 ARG A O 1
ATOM 1323 N N . ALA A 1 174 ? 6.255 -6.602 -12.498 1.00 90.75 174 ALA A N 1
ATOM 1324 C CA . ALA A 1 174 ? 7.370 -7.531 -12.339 1.00 90.75 174 ALA A CA 1
ATOM 1325 C C . ALA A 1 174 ? 8.584 -6.838 -11.697 1.00 90.75 174 ALA A C 1
ATOM 1327 O O . ALA A 1 174 ? 9.079 -7.315 -10.678 1.00 90.75 174 ALA A O 1
ATOM 1328 N N . VAL A 1 175 ? 8.978 -5.666 -12.213 1.00 94.25 175 VAL A N 1
ATOM 1329 C CA . VAL A 1 175 ? 10.092 -4.873 -11.659 1.00 94.25 175 VAL A CA 1
ATOM 1330 C C . VAL A 1 175 ? 9.815 -4.455 -10.217 1.00 94.25 175 VAL A C 1
ATOM 1332 O O . VAL A 1 175 ? 10.671 -4.612 -9.352 1.00 94.25 175 VAL A O 1
ATOM 1335 N N . MET A 1 176 ? 8.606 -3.973 -9.915 1.00 90.44 176 MET A N 1
ATOM 1336 C CA . MET A 1 176 ? 8.248 -3.596 -8.546 1.00 90.44 176 MET A CA 1
ATOM 1337 C C . MET A 1 176 ? 8.336 -4.769 -7.569 1.00 90.44 176 MET A C 1
ATOM 1339 O O . MET A 1 176 ? 8.832 -4.584 -6.459 1.00 90.44 176 MET A O 1
ATOM 1343 N N . GLN A 1 177 ? 7.882 -5.960 -7.971 1.00 88.88 177 GLN A N 1
ATOM 1344 C CA . GLN A 1 177 ? 7.937 -7.163 -7.139 1.00 88.88 177 GLN A CA 1
ATOM 1345 C C . GLN A 1 177 ? 9.369 -7.656 -6.913 1.00 88.88 177 GLN A C 1
ATOM 1347 O O . GLN A 1 177 ? 9.712 -8.037 -5.793 1.00 88.88 177 GLN A O 1
ATOM 1352 N N . GLU A 1 178 ? 10.197 -7.662 -7.956 1.00 91.31 178 GLU A N 1
ATOM 1353 C CA . GLU A 1 178 ? 11.606 -8.051 -7.868 1.00 91.31 178 GLU A CA 1
ATOM 1354 C C . GLU A 1 178 ? 12.383 -7.088 -6.966 1.00 91.31 178 GLU A C 1
ATOM 1356 O O . GLU A 1 178 ? 12.940 -7.508 -5.952 1.00 91.31 178 GLU A O 1
ATOM 1361 N N . CYS A 1 179 ? 12.300 -5.787 -7.248 1.00 92.75 179 CYS A N 1
ATOM 1362 C CA . CYS A 1 179 ? 12.996 -4.763 -6.478 1.00 92.75 179 CYS A CA 1
ATOM 1363 C C . CYS A 1 179 ? 12.526 -4.685 -5.020 1.00 92.75 179 CYS A C 1
ATOM 1365 O O . CYS A 1 179 ? 13.329 -4.412 -4.128 1.00 92.75 179 CYS A O 1
ATOM 1367 N N . TYR A 1 180 ? 11.233 -4.917 -4.752 1.00 88.38 180 TYR A N 1
ATOM 1368 C CA . TYR A 1 180 ? 10.735 -4.990 -3.378 1.00 88.38 180 TYR A CA 1
ATOM 1369 C C . TYR A 1 180 ? 11.373 -6.162 -2.632 1.00 88.38 180 TYR A C 1
ATOM 1371 O O . TYR A 1 180 ? 11.819 -6.011 -1.495 1.00 88.38 180 TYR A O 1
ATOM 1379 N N . ARG A 1 181 ? 11.452 -7.327 -3.282 1.00 87.44 181 ARG A N 1
ATOM 1380 C CA . ARG A 1 181 ? 12.016 -8.525 -2.665 1.00 87.44 181 ARG A CA 1
ATOM 1381 C C . ARG A 1 181 ? 13.485 -8.354 -2.324 1.00 87.44 181 ARG A C 1
ATOM 1383 O O . ARG A 1 181 ? 13.876 -8.631 -1.191 1.00 87.44 181 ARG A O 1
ATOM 1390 N N . GLU A 1 182 ? 14.250 -7.833 -3.273 1.00 89.12 182 GLU A N 1
ATOM 1391 C CA . GLU A 1 182 ? 15.671 -7.579 -3.090 1.00 89.12 182 GLU A CA 1
ATOM 1392 C C . GLU A 1 182 ? 15.906 -6.608 -1.924 1.00 89.12 182 GLU A C 1
ATOM 1394 O O . GLU A 1 182 ? 16.701 -6.874 -1.021 1.00 89.12 182 GLU A O 1
ATOM 1399 N N . ALA A 1 183 ? 15.181 -5.488 -1.895 1.00 88.94 183 ALA A N 1
ATOM 1400 C CA . ALA A 1 183 ? 15.378 -4.458 -0.882 1.00 88.94 183 ALA A CA 1
ATOM 1401 C C . ALA A 1 183 ? 14.970 -4.907 0.531 1.00 88.94 183 ALA A C 1
ATOM 1403 O O . ALA A 1 183 ? 15.655 -4.583 1.505 1.00 88.94 183 ALA A O 1
ATOM 1404 N N . TYR A 1 184 ? 13.865 -5.642 0.656 1.00 85.12 184 TYR A N 1
ATOM 1405 C CA . TYR A 1 184 ? 13.215 -5.869 1.946 1.00 85.12 184 TYR A CA 1
ATOM 1406 C C . TYR A 1 184 ? 13.366 -7.293 2.500 1.00 85.12 184 TYR A C 1
ATOM 1408 O O . TYR A 1 184 ? 13.404 -7.448 3.722 1.00 85.12 184 TYR A O 1
ATOM 1416 N N . TYR A 1 185 ? 13.522 -8.318 1.656 1.00 81.06 185 TYR A N 1
ATOM 1417 C CA . TYR A 1 185 ? 13.727 -9.700 2.112 1.00 81.06 185 TYR A CA 1
ATOM 1418 C C . TYR A 1 185 ? 15.178 -10.156 1.959 1.00 81.06 185 TYR A C 1
ATOM 1420 O O . TYR A 1 185 ? 15.749 -10.661 2.923 1.00 81.06 185 TYR A O 1
ATOM 1428 N N . ASP A 1 186 ? 15.800 -9.937 0.800 1.00 77.25 186 ASP A N 1
ATOM 1429 C CA . ASP A 1 186 ? 17.129 -10.507 0.527 1.00 77.25 186 ASP A CA 1
ATOM 1430 C C . ASP A 1 186 ? 18.258 -9.704 1.200 1.00 77.25 186 ASP A C 1
ATOM 1432 O O . ASP A 1 186 ? 19.244 -10.271 1.668 1.00 77.25 186 ASP A O 1
ATOM 1436 N N . ASN A 1 187 ? 18.086 -8.386 1.339 1.00 65.56 187 ASN A N 1
ATOM 1437 C CA . ASN A 1 187 ? 19.028 -7.497 2.030 1.00 65.56 187 ASN A CA 1
ATOM 1438 C C . ASN A 1 187 ? 18.760 -7.349 3.543 1.00 65.56 187 ASN A C 1
ATOM 1440 O O . ASN A 1 187 ? 19.244 -6.405 4.178 1.00 65.56 187 ASN A O 1
ATOM 1444 N N . ASN A 1 188 ? 17.994 -8.263 4.149 1.00 55.47 188 ASN A N 1
ATOM 1445 C CA . ASN A 1 188 ? 17.693 -8.245 5.580 1.00 55.47 188 ASN A CA 1
ATOM 1446 C C . ASN A 1 188 ? 18.309 -9.455 6.317 1.00 55.47 188 ASN A C 1
ATOM 1448 O O . ASN A 1 188 ? 17.588 -10.413 6.594 1.00 55.47 188 ASN A O 1
ATOM 1452 N N . PRO A 1 189 ? 19.624 -9.433 6.631 1.00 49.16 189 PRO A N 1
ATOM 1453 C CA . PRO A 1 189 ? 20.239 -10.431 7.507 1.00 49.16 189 PRO A CA 1
ATOM 1454 C C . PRO A 1 189 ? 19.707 -10.329 8.938 1.00 49.16 189 PRO A C 1
ATOM 1456 O O . PRO A 1 189 ? 19.456 -9.176 9.389 1.00 49.16 189 PRO A O 1
#

Secondary structure (DSSP, 8-state):
-------------------------------------------S------PPPTT---EE-TTS-HHHHHHHHHHHHHHHHHTT--EE---BTTB---EESS-HHHH-HHHHHHHGGG--EE-GGG-TTT-TTHHHHHHHHHHHHHHTTEEEES-TTSSSPEEEEE-TT--HHHHHHHHHHIIIIIT--

Sequence (189 aa):
MARLIRLICAGTLSVVALVGCSDQAADKDSASPEVATIAGTAGPAASQSKVLPTDVGAMIRMDMTEADKDAIYNTYYSCLKTQGVTMWDKSIPNNKDLIPVEDWEKTWPGAVTACKSKEPYLDPIFDKTRNPKLADQTRAWMKCLNEGGVEVSGQWDAEFFDFGEVRPGVDRRAVMQECYREAYYDNNP

Foldseek 3Di:
DDDDDDDDDDDDDDDDDDDDDDDDDDDDDDDDPDDDDDPDDDDDDDDPPPPPPLQAAAEDDLPDDPVRVQVLQQQLLVQLVVVVFAFDPDPDPVDPHRHGDDPCCVVPVVSCNVSRSSDYDYDCCCVVVSNVCQQVLLVQLQVQCVVLQFHWDDHSPPPDIDTDDRPPPGPSSVSNVVSNCCSRPVPPD

Solvent-accessible surface area (backbone atoms only — not comparable to full-atom values): 12119 Å² total; per-residue (Å²): 136,88,81,87,85,85,88,82,91,85,89,85,84,88,79,86,81,82,83,78,85,84,81,88,78,89,78,92,78,93,75,77,93,76,76,84,74,82,84,71,77,91,65,81,84,72,75,81,72,76,77,72,67,92,59,53,28,54,71,50,57,90,84,56,51,69,70,56,50,49,54,46,50,46,54,26,35,54,42,30,45,73,59,66,47,61,55,44,85,60,76,44,95,94,40,88,63,64,42,6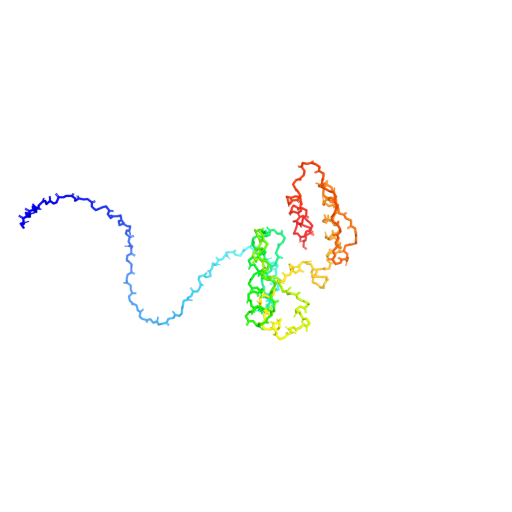5,69,59,73,49,66,78,77,36,49,67,30,46,65,75,32,35,52,33,37,68,38,71,46,63,67,74,35,69,90,75,21,88,55,37,62,60,26,42,46,47,23,44,49,42,27,41,74,60,35,35,36,55,49,79,50,72,83,45,98,65,61,47,76,63,62,68,44,89,92,55,60,63,67,59,42,51,49,52,27,44,41,48,26,64,57,72,67,54,128